Protein AF-A0A9D2YGA9-F1 (afdb_monomer)

Mean predicted aligned error: 14.46 Å

Sequence (255 aa):
MADNMDPSGARKRQHMSKAIKYHLILFALIQTKLTLPPRCFCSPGWTGGNCAEDVNECDSGPCLNGAQCKESNIPGEFSCTCPPFFTGPFCNHPYDPCEPLHNPCLHNSTCLTRSNGTASCRCPAGFEGSLCEIDTDECGSSPCQNQGGCVDQVNSYRCECALGFSGLHCEEDIDECASTPCSNAGICQDLVNKFQCICPTGYFGVLCDLDVNECEVSPCLHEGICINTPGGFKCVCRPGYTGTRFRPEATWRSI

Structure (mmCIF, N/CA/C/O backbone):
data_AF-A0A9D2YGA9-F1
#
_entry.id   AF-A0A9D2YGA9-F1
#
loop_
_atom_site.group_PDB
_atom_site.id
_atom_site.type_symbol
_atom_site.label_atom_id
_atom_site.label_alt_id
_atom_site.label_comp_id
_atom_site.label_asym_id
_atom_site.label_entity_id
_atom_site.label_seq_id
_atom_site.pdbx_PDB_ins_code
_atom_site.Cartn_x
_atom_site.Cartn_y
_atom_site.Cartn_z
_atom_site.occupancy
_atom_site.B_iso_or_equiv
_atom_site.auth_seq_id
_atom_site.auth_comp_id
_atom_site.auth_asym_id
_atom_site.auth_atom_id
_atom_site.pdbx_PDB_model_num
ATOM 1 N N . MET A 1 1 ? 11.321 62.236 -83.473 1.00 40.03 1 MET A N 1
ATOM 2 C CA . MET A 1 1 ? 12.503 62.197 -84.356 1.00 40.03 1 MET A CA 1
ATOM 3 C C . MET A 1 1 ? 12.585 60.757 -84.858 1.00 40.03 1 MET A C 1
ATOM 5 O O . MET A 1 1 ? 12.777 59.887 -84.025 1.00 40.03 1 MET A O 1
ATOM 9 N N . ALA A 1 2 ? 12.064 60.405 -86.042 1.00 33.66 2 ALA A N 1
ATOM 10 C CA . ALA A 1 2 ? 12.710 60.572 -87.360 1.00 33.66 2 ALA A CA 1
ATOM 11 C C .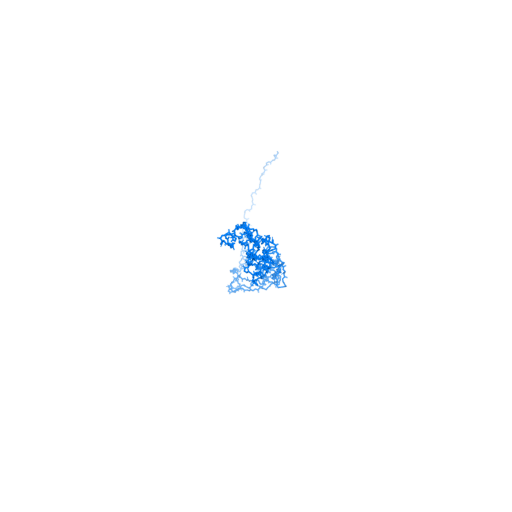 ALA A 1 2 ? 14.164 60.043 -87.294 1.00 33.66 2 ALA A C 1
ATOM 13 O O . ALA A 1 2 ? 14.925 60.544 -86.475 1.00 33.66 2 ALA A O 1
ATOM 14 N N . ASP A 1 3 ? 14.568 58.970 -87.981 1.00 36.44 3 ASP A N 1
ATOM 15 C CA . ASP A 1 3 ? 14.421 58.770 -89.426 1.00 36.44 3 ASP A CA 1
ATOM 16 C C . ASP A 1 3 ? 14.393 57.303 -89.912 1.00 36.44 3 ASP A C 1
ATOM 18 O O . ASP A 1 3 ? 14.732 56.355 -89.207 1.00 36.44 3 ASP A O 1
ATOM 22 N N . ASN A 1 4 ? 13.945 57.195 -91.164 1.00 36.88 4 ASN A N 1
ATOM 23 C CA . ASN A 1 4 ? 13.589 56.049 -92.002 1.00 36.88 4 ASN A CA 1
ATOM 24 C C . ASN A 1 4 ? 14.714 55.608 -92.980 1.00 36.88 4 ASN A C 1
ATOM 26 O O . ASN A 1 4 ? 15.567 56.418 -93.322 1.00 36.88 4 ASN A O 1
ATOM 30 N N . MET A 1 5 ? 14.535 54.393 -93.545 1.00 35.94 5 MET A N 1
ATOM 31 C CA . MET A 1 5 ? 14.974 53.846 -94.869 1.00 35.94 5 MET A CA 1
ATOM 32 C C . MET A 1 5 ? 16.459 53.427 -95.059 1.00 35.94 5 MET A C 1
ATOM 34 O O . MET A 1 5 ? 17.346 54.258 -94.935 1.00 35.94 5 MET A O 1
ATOM 38 N N . ASP A 1 6 ? 16.830 52.137 -95.217 1.00 36.81 6 ASP A N 1
ATOM 39 C CA . ASP A 1 6 ? 16.667 51.128 -96.321 1.00 36.81 6 ASP A CA 1
ATOM 40 C C . ASP A 1 6 ? 17.747 51.254 -97.445 1.00 36.81 6 ASP A C 1
ATOM 42 O O . ASP A 1 6 ? 18.415 52.283 -97.502 1.00 36.81 6 ASP A O 1
ATOM 46 N N . PRO A 1 7 ? 17.874 50.367 -98.462 1.00 54.75 7 PRO A N 1
ATOM 47 C CA . PRO A 1 7 ? 18.246 48.936 -98.578 1.00 54.75 7 PRO A CA 1
ATOM 48 C C . PRO A 1 7 ? 19.584 48.713 -99.337 1.00 54.75 7 PRO A C 1
ATOM 50 O O . PRO A 1 7 ? 20.006 49.545 -100.136 1.00 54.75 7 PRO A O 1
ATOM 53 N N . SER A 1 8 ? 20.208 47.529 -99.238 1.00 33.53 8 SER A N 1
ATOM 54 C CA . SER A 1 8 ? 20.986 46.856 -100.322 1.00 33.53 8 SER A CA 1
ATOM 55 C C . SER A 1 8 ? 21.557 45.535 -99.781 1.00 33.53 8 SER A C 1
ATOM 57 O O . SER A 1 8 ? 21.977 45.462 -98.639 1.00 33.53 8 SER A O 1
ATOM 59 N N . GLY A 1 9 ? 21.639 44.406 -100.473 1.00 32.84 9 GLY A N 1
ATOM 60 C CA . GLY A 1 9 ? 21.457 44.060 -101.870 1.00 32.84 9 GLY A CA 1
ATOM 61 C C . GLY A 1 9 ? 21.980 42.625 -102.016 1.00 32.84 9 GLY A C 1
ATOM 62 O O . GLY A 1 9 ? 23.052 42.276 -101.526 1.00 32.84 9 GLY A O 1
ATOM 63 N N . ALA A 1 10 ? 21.185 41.761 -102.634 1.00 40.66 10 ALA A N 1
ATOM 64 C CA . ALA A 1 10 ? 21.495 40.359 -102.856 1.00 40.66 10 ALA A CA 1
ATOM 65 C C . ALA A 1 10 ? 22.738 40.161 -103.748 1.00 40.66 10 ALA A C 1
ATOM 67 O O . ALA A 1 10 ? 22.779 40.697 -104.850 1.00 40.66 10 ALA A O 1
ATOM 68 N N . ARG A 1 11 ? 23.691 39.306 -103.338 1.00 43.09 11 ARG A N 1
ATOM 69 C CA . ARG A 1 11 ? 24.486 38.429 -104.234 1.00 43.09 11 ARG A CA 1
ATOM 70 C C . ARG A 1 11 ? 25.482 37.573 -103.449 1.00 43.09 11 ARG A C 1
ATOM 72 O O . ARG A 1 11 ? 26.518 38.066 -103.024 1.00 43.09 11 ARG A O 1
ATOM 79 N N . LYS A 1 12 ? 25.180 36.276 -103.326 1.00 40.00 12 LYS A N 1
ATOM 80 C CA . LYS A 1 12 ? 26.124 35.133 -103.400 1.00 40.00 12 LYS A CA 1
ATOM 81 C C . LYS A 1 12 ? 25.365 33.831 -103.107 1.00 40.00 12 LYS A C 1
ATOM 83 O O . LYS A 1 12 ? 25.550 33.175 -102.089 1.00 40.00 12 LYS A O 1
ATOM 88 N N . ARG A 1 13 ? 24.466 33.455 -104.024 1.00 48.03 13 ARG A N 1
ATOM 89 C CA . ARG A 1 13 ? 24.162 32.036 -104.256 1.00 48.03 13 ARG A CA 1
ATOM 90 C C . ARG A 1 13 ? 25.205 31.530 -105.249 1.00 48.03 13 ARG A C 1
ATOM 92 O O . ARG A 1 13 ? 25.533 32.261 -106.173 1.00 48.03 13 ARG A O 1
ATOM 99 N N . GLN A 1 14 ? 25.632 30.283 -105.057 1.00 48.81 14 GLN A N 1
ATOM 100 C CA . GLN A 1 14 ? 26.686 29.537 -105.766 1.00 48.81 14 GLN A CA 1
ATOM 101 C C . GLN A 1 14 ? 28.061 29.621 -105.073 1.00 48.81 14 GLN A C 1
ATOM 103 O O . GLN A 1 14 ? 28.605 30.699 -104.886 1.00 48.81 14 GLN A O 1
ATOM 108 N N . HIS A 1 15 ? 28.594 28.444 -104.709 1.00 47.47 15 HIS A N 1
ATOM 109 C CA . HIS A 1 15 ? 29.911 28.155 -104.100 1.00 47.47 15 HIS A CA 1
ATOM 110 C C . HIS A 1 15 ? 30.074 27.974 -102.574 1.00 47.47 15 HIS A C 1
ATOM 112 O O . HIS A 1 15 ? 31.184 28.086 -102.075 1.00 47.47 15 HIS A O 1
ATOM 118 N N . MET A 1 16 ? 29.052 27.524 -101.835 1.00 44.38 16 MET A N 1
ATOM 119 C CA . MET A 1 16 ? 29.251 26.963 -100.474 1.00 44.38 16 MET A CA 1
ATOM 120 C C . MET A 1 16 ? 28.473 25.650 -100.243 1.00 44.38 16 MET A C 1
ATOM 122 O O . MET A 1 16 ? 27.869 25.446 -99.201 1.00 44.38 16 MET A O 1
ATOM 126 N N . SER A 1 17 ? 28.444 24.738 -101.227 1.00 56.16 17 SER A N 1
ATOM 127 C CA . SER A 1 17 ? 27.680 23.468 -101.128 1.00 56.16 17 SER A CA 1
ATOM 128 C C . SER A 1 17 ? 28.547 22.202 -100.974 1.00 56.16 17 SER A C 1
ATOM 130 O O . SER A 1 17 ? 28.020 21.112 -100.769 1.00 56.16 17 SER A O 1
ATOM 132 N N . LYS A 1 18 ? 29.885 22.314 -101.013 1.00 52.28 18 LYS A N 1
ATOM 133 C CA . LYS A 1 18 ? 30.792 21.159 -100.821 1.00 52.28 18 LYS A CA 1
ATOM 134 C C . LYS A 1 18 ? 31.458 21.104 -99.437 1.00 52.28 18 LYS A C 1
ATOM 136 O O . LYS A 1 18 ? 31.596 20.011 -98.903 1.00 52.28 18 LYS A O 1
ATOM 141 N N . ALA A 1 19 ? 31.772 22.241 -98.808 1.00 53.31 19 ALA A N 1
ATOM 142 C CA . ALA A 1 19 ? 32.391 22.268 -97.472 1.00 53.31 19 ALA A CA 1
ATOM 143 C C . ALA A 1 19 ? 31.426 21.846 -96.342 1.00 53.31 19 ALA A C 1
ATOM 145 O O . ALA A 1 19 ? 31.821 21.139 -95.420 1.00 53.31 19 ALA A O 1
ATOM 146 N N . ILE A 1 20 ? 30.136 22.186 -96.456 1.00 55.50 20 ILE A N 1
ATOM 147 C CA . ILE A 1 20 ? 29.110 21.826 -95.459 1.00 55.50 20 ILE A CA 1
ATOM 148 C C . ILE A 1 20 ? 28.807 20.316 -95.490 1.00 55.50 20 ILE A C 1
ATOM 150 O O . ILE A 1 20 ? 28.614 19.707 -94.442 1.00 55.50 20 ILE A O 1
ATOM 154 N N . LYS A 1 21 ? 28.856 19.675 -96.670 1.00 54.72 21 LYS A N 1
ATOM 155 C CA . LYS A 1 21 ? 28.706 18.212 -96.793 1.00 54.72 21 LYS A CA 1
ATOM 156 C C . LYS A 1 21 ? 29.854 17.453 -96.122 1.00 54.72 21 LYS A C 1
ATOM 158 O O . LYS A 1 21 ? 29.588 16.481 -95.430 1.00 54.72 21 LYS A O 1
ATOM 163 N N . TYR A 1 22 ? 31.102 17.905 -96.270 1.00 52.88 22 TYR A N 1
ATOM 164 C CA . TYR A 1 22 ? 32.246 17.269 -95.603 1.00 52.88 22 TYR A CA 1
ATOM 165 C C . TYR A 1 22 ? 32.227 17.464 -94.080 1.00 52.88 22 TYR A C 1
ATOM 167 O O . TYR A 1 22 ? 32.533 16.520 -93.358 1.00 52.88 22 TYR A O 1
ATOM 175 N N . HIS A 1 23 ? 31.795 18.627 -93.578 1.00 56.25 23 HIS A N 1
ATOM 176 C CA . HIS A 1 23 ? 31.648 18.843 -92.134 1.00 56.25 23 HIS A CA 1
ATOM 177 C C . HIS A 1 23 ? 30.519 18.007 -91.513 1.00 56.25 23 HIS A C 1
ATOM 179 O O . HIS A 1 23 ? 30.704 17.470 -90.424 1.00 56.25 23 HIS A O 1
ATOM 185 N N . LEU A 1 24 ? 29.394 17.836 -92.218 1.00 54.56 24 LEU A N 1
ATOM 186 C CA . LEU A 1 24 ? 28.296 16.964 -91.785 1.00 54.56 24 LEU A CA 1
ATOM 187 C C . LEU A 1 24 ? 28.689 15.477 -91.799 1.00 54.56 24 LEU A C 1
ATOM 189 O O . LEU A 1 24 ? 28.279 14.739 -90.912 1.00 54.56 24 LEU A O 1
ATOM 193 N N . ILE A 1 25 ? 29.521 15.037 -92.751 1.00 55.88 25 ILE A N 1
ATOM 194 C CA . ILE A 1 25 ? 30.008 13.647 -92.817 1.00 55.88 25 ILE A CA 1
ATOM 195 C C . ILE A 1 25 ? 31.074 13.374 -91.739 1.00 55.88 25 ILE A C 1
ATOM 197 O O . ILE A 1 25 ? 31.060 12.304 -91.139 1.00 55.88 25 ILE A O 1
ATOM 201 N N . LEU A 1 26 ? 31.955 14.334 -91.426 1.00 53.31 26 LEU A N 1
ATOM 202 C CA . LEU A 1 26 ? 32.944 14.180 -90.348 1.00 53.31 26 LEU A CA 1
ATOM 203 C C . LEU A 1 26 ? 32.289 14.200 -88.951 1.00 53.31 26 LEU A C 1
ATOM 205 O O . LEU A 1 26 ? 32.664 13.399 -88.100 1.00 53.31 26 LEU A O 1
ATOM 209 N N . PHE A 1 27 ? 31.266 15.040 -88.730 1.00 53.66 27 PHE A N 1
ATOM 210 C CA . PHE A 1 27 ? 30.449 15.003 -87.505 1.00 53.66 27 PHE A CA 1
ATOM 211 C C . PHE A 1 27 ? 29.637 13.703 -87.386 1.00 53.66 27 PHE A C 1
ATOM 213 O O . PHE A 1 27 ? 29.556 13.140 -86.296 1.00 53.66 27 PHE A O 1
ATOM 220 N N . ALA A 1 28 ? 29.099 13.182 -88.495 1.00 52.72 28 ALA A N 1
ATOM 221 C CA . ALA A 1 28 ? 28.393 11.900 -88.507 1.00 52.72 28 ALA A CA 1
ATOM 222 C C . ALA A 1 28 ? 29.330 10.706 -88.232 1.00 52.72 28 ALA A C 1
ATOM 224 O O . ALA A 1 28 ? 28.938 9.773 -87.539 1.00 52.72 28 ALA A O 1
ATOM 225 N N . LEU A 1 29 ? 30.585 10.742 -88.698 1.00 50.78 29 LEU A N 1
ATOM 226 C CA . LEU A 1 29 ? 31.567 9.684 -88.423 1.00 50.78 29 LEU A CA 1
ATOM 227 C C . LEU A 1 29 ? 32.107 9.726 -86.982 1.00 50.78 29 LEU A C 1
ATOM 229 O O . LEU A 1 29 ? 32.362 8.667 -86.408 1.00 50.78 29 LEU A O 1
ATOM 233 N N . ILE A 1 30 ? 32.202 10.907 -86.354 1.00 52.09 30 ILE A N 1
ATOM 234 C CA . ILE A 1 30 ? 32.580 11.034 -84.931 1.00 52.09 30 ILE A CA 1
ATOM 235 C C . ILE A 1 30 ? 31.424 10.603 -84.001 1.00 52.09 30 ILE A C 1
ATOM 237 O O . ILE A 1 30 ? 31.678 10.054 -82.930 1.00 52.09 30 ILE A O 1
ATOM 241 N N . GLN A 1 31 ? 30.158 10.742 -84.419 1.00 52.94 31 GLN A N 1
ATOM 242 C CA . GLN A 1 31 ? 29.000 10.251 -83.651 1.00 52.94 31 GLN A CA 1
ATOM 243 C C . GLN A 1 31 ? 28.796 8.726 -83.711 1.00 52.94 31 GLN A C 1
ATOM 245 O O . GLN A 1 31 ? 28.112 8.175 -82.854 1.00 52.94 31 GLN A O 1
ATOM 250 N N . THR A 1 32 ? 29.417 8.012 -84.658 1.00 52.12 32 THR A N 1
ATOM 251 C CA . THR A 1 32 ? 29.267 6.542 -84.774 1.00 52.12 32 THR A CA 1
ATOM 252 C C . THR A 1 32 ? 30.208 5.707 -83.894 1.00 52.12 32 THR A C 1
ATOM 254 O O . THR A 1 32 ? 30.144 4.481 -83.941 1.00 52.12 32 THR A O 1
ATOM 257 N N . LYS A 1 33 ? 31.070 6.325 -83.069 1.00 56.34 33 LYS A N 1
ATOM 258 C CA . LYS A 1 33 ? 31.976 5.598 -82.150 1.00 56.34 33 LYS A CA 1
ATOM 259 C C . LYS A 1 33 ? 32.015 6.120 -80.707 1.00 56.34 33 LYS A C 1
ATOM 261 O O . LYS A 1 33 ? 32.956 5.817 -79.982 1.00 56.34 33 LYS A O 1
ATOM 266 N N . LEU A 1 34 ? 30.993 6.855 -80.265 1.00 56.66 34 LEU A N 1
ATOM 267 C CA . LEU A 1 34 ? 30.815 7.221 -78.850 1.00 56.66 34 LEU A CA 1
ATOM 268 C C . LEU A 1 34 ? 29.389 6.952 -78.337 1.00 56.66 34 LEU A C 1
ATOM 270 O O . LEU A 1 34 ? 28.885 7.648 -77.463 1.00 56.66 34 LEU A O 1
ATOM 274 N N . THR A 1 35 ? 28.727 5.907 -78.828 1.00 60.09 35 THR A N 1
ATOM 275 C CA . THR A 1 35 ? 27.639 5.301 -78.055 1.00 60.09 35 THR A CA 1
ATOM 276 C C . THR A 1 35 ? 28.286 4.408 -77.000 1.00 60.09 35 THR A C 1
ATOM 278 O O . THR A 1 35 ? 28.694 3.287 -77.312 1.00 60.09 35 THR A O 1
ATOM 281 N N . LEU A 1 36 ? 28.437 4.903 -75.763 1.00 62.44 36 LEU A N 1
ATOM 282 C CA . LEU A 1 36 ? 28.643 3.998 -74.628 1.00 62.44 36 LEU A CA 1
ATOM 283 C C . LEU A 1 36 ? 27.534 2.930 -74.686 1.00 62.44 36 LEU A C 1
ATOM 285 O O . LEU A 1 36 ? 26.388 3.288 -74.979 1.00 62.44 36 LEU A O 1
ATOM 289 N N . PRO A 1 37 ? 27.843 1.639 -74.464 1.00 63.34 37 PRO A N 1
ATOM 290 C CA . PRO A 1 37 ? 26.817 0.601 -74.444 1.00 63.34 37 PRO A CA 1
ATOM 291 C C . PRO A 1 37 ? 25.712 0.986 -73.445 1.00 63.34 37 PRO A C 1
ATOM 293 O O . PRO A 1 37 ? 26.024 1.650 -72.448 1.00 63.34 37 PRO A O 1
ATOM 296 N N . PRO A 1 38 ? 24.438 0.611 -73.686 1.00 65.75 38 PRO A N 1
ATOM 297 C CA . PRO A 1 38 ? 23.374 0.875 -72.727 1.00 65.75 38 PRO A CA 1
ATOM 298 C C . PRO A 1 38 ? 23.793 0.282 -71.381 1.00 65.75 38 PRO A C 1
ATOM 300 O O . PRO A 1 38 ? 24.005 -0.924 -71.262 1.00 65.75 38 PRO A O 1
ATOM 303 N N . ARG A 1 39 ? 23.989 1.143 -70.379 1.00 70.50 39 ARG A N 1
ATOM 304 C CA . ARG A 1 39 ? 24.238 0.686 -69.014 1.00 70.50 39 ARG A CA 1
ATOM 305 C C . ARG A 1 39 ? 22.927 0.110 -68.498 1.00 70.50 39 ARG A C 1
ATOM 307 O O . ARG A 1 39 ? 21.955 0.846 -68.351 1.00 70.50 39 ARG A O 1
ATOM 314 N N . CYS A 1 40 ? 22.896 -1.196 -68.264 1.00 74.50 40 CYS A N 1
ATOM 315 C CA . CYS A 1 40 ? 21.823 -1.810 -67.500 1.00 74.50 40 CYS A CA 1
ATOM 316 C C . CYS A 1 40 ? 21.920 -1.298 -66.059 1.00 74.50 40 CYS A C 1
ATOM 318 O O . CYS A 1 40 ? 23.002 -1.312 -65.471 1.00 74.50 40 CYS A O 1
ATOM 320 N N . PHE A 1 41 ? 20.804 -0.823 -65.515 1.00 85.31 41 PHE A N 1
ATOM 321 C CA . PHE A 1 41 ? 20.673 -0.527 -64.094 1.00 85.31 41 PHE A CA 1
ATOM 322 C C . PHE A 1 41 ? 19.920 -1.687 -63.456 1.00 85.31 41 PHE A C 1
ATOM 324 O O . PHE A 1 41 ? 18.891 -2.113 -63.982 1.00 85.31 41 PHE A O 1
ATOM 331 N N . CYS A 1 42 ? 20.448 -2.210 -62.357 1.00 87.44 42 CYS A N 1
ATOM 332 C CA . CYS A 1 42 ? 19.771 -3.244 -61.592 1.00 87.44 42 CYS A CA 1
ATOM 333 C C . CYS A 1 42 ? 18.585 -2.660 -60.816 1.00 87.44 42 CYS A C 1
ATOM 335 O O . CYS A 1 42 ? 18.528 -1.456 -60.551 1.00 87.44 42 CYS A O 1
ATOM 337 N N . SER A 1 43 ? 17.622 -3.517 -60.471 1.00 89.62 43 SER A N 1
ATOM 338 C CA . SER A 1 43 ? 16.568 -3.165 -59.517 1.00 89.62 43 SER A CA 1
ATOM 339 C C . SER A 1 43 ? 17.181 -2.785 -58.158 1.00 89.62 43 SER A C 1
ATOM 341 O O . SER A 1 43 ? 18.275 -3.261 -57.848 1.00 89.62 43 SER A O 1
ATOM 343 N N . PRO A 1 44 ? 16.511 -1.946 -57.340 1.00 87.75 44 PRO A N 1
ATOM 344 C CA . PRO A 1 44 ? 16.993 -1.620 -55.996 1.00 87.75 44 PRO A CA 1
ATOM 345 C C . PRO A 1 44 ? 17.314 -2.893 -55.197 1.00 87.75 44 PRO A C 1
ATOM 347 O O . PRO A 1 44 ? 16.530 -3.839 -55.250 1.00 87.75 44 PRO A O 1
ATOM 350 N N . GLY A 1 45 ? 18.464 -2.918 -54.516 1.00 85.38 45 GLY A N 1
ATOM 351 C CA . GLY A 1 45 ? 18.959 -4.089 -53.779 1.00 85.38 45 GLY A CA 1
ATOM 352 C C . GLY A 1 45 ? 19.746 -5.110 -54.613 1.00 85.38 45 GLY A C 1
ATOM 353 O O . GLY A 1 45 ? 20.235 -6.074 -54.058 1.00 85.38 45 GLY A O 1
ATOM 354 N N . TRP A 1 46 ? 19.918 -4.930 -55.930 1.00 90.69 46 TRP A N 1
ATOM 355 C CA . TRP A 1 46 ? 20.664 -5.881 -56.773 1.00 90.69 46 TRP A CA 1
ATOM 356 C C . TRP A 1 46 ? 21.914 -5.259 -57.411 1.00 90.69 46 TRP A C 1
ATOM 358 O O . TRP A 1 46 ? 21.918 -4.089 -57.801 1.00 90.69 46 TRP A O 1
ATOM 368 N N . THR A 1 47 ? 22.970 -6.057 -57.572 1.00 87.94 47 THR A N 1
ATOM 369 C CA . THR A 1 47 ? 24.267 -5.677 -58.153 1.00 87.94 47 THR A CA 1
ATOM 370 C C . THR A 1 47 ? 24.836 -6.769 -59.077 1.00 87.94 47 THR A C 1
ATOM 372 O O . THR A 1 47 ? 24.197 -7.786 -59.358 1.00 87.94 47 THR A O 1
ATOM 375 N N . GLY A 1 48 ? 26.030 -6.533 -59.624 1.00 85.44 48 GLY A N 1
ATOM 376 C CA . GLY A 1 48 ? 26.731 -7.451 -60.526 1.00 85.44 48 GLY A CA 1
ATOM 377 C C . GLY A 1 48 ? 26.401 -7.250 -62.012 1.00 85.44 48 GLY A C 1
ATOM 378 O O . GLY A 1 48 ? 25.499 -6.506 -62.396 1.00 85.44 48 GLY A O 1
ATOM 379 N N . GLY A 1 49 ? 27.154 -7.921 -62.893 1.00 83.81 49 GLY A N 1
ATOM 380 C CA . GLY A 1 49 ? 27.043 -7.753 -64.354 1.00 83.81 49 GLY A CA 1
ATOM 381 C C . GLY A 1 49 ? 25.718 -8.229 -64.969 1.00 83.81 49 GLY A C 1
ATOM 382 O O . GLY A 1 49 ? 25.418 -7.896 -66.115 1.00 83.81 49 GLY A O 1
ATOM 383 N N . ASN A 1 50 ? 24.931 -8.999 -64.215 1.00 87.31 50 ASN A N 1
ATOM 384 C CA . ASN A 1 50 ? 23.629 -9.548 -64.597 1.00 87.31 50 ASN A CA 1
ATOM 385 C C . ASN A 1 50 ? 22.536 -9.329 -63.531 1.00 87.31 50 ASN A C 1
ATOM 387 O O . ASN A 1 50 ? 21.482 -9.951 -63.638 1.00 87.31 50 ASN A O 1
ATOM 391 N N . CYS A 1 51 ? 22.770 -8.473 -62.529 1.00 86.69 51 CYS A N 1
ATOM 392 C CA . CYS A 1 51 ? 21.809 -8.183 -61.458 1.00 86.69 51 CYS A CA 1
ATOM 393 C C . CYS A 1 51 ? 21.343 -9.423 -60.671 1.00 86.69 51 CYS A C 1
ATOM 395 O O . CYS A 1 51 ? 20.183 -9.493 -60.276 1.00 86.69 51 CYS A O 1
ATOM 397 N N . ALA A 1 52 ? 22.220 -10.417 -60.499 1.00 87.38 52 ALA A N 1
ATOM 398 C CA . ALA A 1 52 ? 21.929 -11.651 -59.763 1.00 87.38 52 ALA A CA 1
ATOM 399 C C . ALA A 1 52 ? 22.553 -11.679 -58.359 1.00 87.38 52 ALA A C 1
ATOM 401 O O . ALA A 1 52 ? 22.357 -12.645 -57.625 1.00 87.38 52 ALA A O 1
ATOM 402 N N . GLU A 1 53 ? 23.327 -10.655 -58.012 1.00 89.25 53 GLU A N 1
ATOM 403 C CA . GLU A 1 53 ? 23.968 -10.523 -56.710 1.00 89.25 53 GLU A CA 1
ATOM 404 C C . GLU A 1 53 ? 23.152 -9.560 -55.857 1.00 89.25 53 GLU A C 1
ATOM 406 O O . GLU A 1 53 ? 22.712 -8.521 -56.350 1.00 89.25 53 GLU A O 1
ATOM 411 N N . ASP A 1 54 ? 22.950 -9.913 -54.596 1.00 88.94 54 ASP A N 1
ATOM 412 C CA . ASP A 1 54 ? 22.348 -9.019 -53.616 1.00 88.94 54 ASP A CA 1
ATOM 413 C C . ASP A 1 54 ? 23.338 -7.906 -53.261 1.00 88.94 54 ASP A C 1
ATOM 415 O O . ASP A 1 54 ? 24.548 -8.145 -53.163 1.00 88.94 54 ASP A O 1
ATOM 419 N N . VAL A 1 55 ? 22.847 -6.679 -53.122 1.00 92.00 55 VAL A N 1
ATOM 420 C CA . VAL A 1 55 ? 23.662 -5.595 -52.573 1.00 92.00 55 VAL A CA 1
ATOM 421 C C . VAL A 1 55 ? 23.904 -5.920 -51.104 1.00 92.00 55 VAL A C 1
ATOM 423 O O . VAL A 1 55 ? 23.011 -6.365 -50.411 1.00 92.00 55 VAL A O 1
ATOM 426 N N . ASN A 1 56 ? 25.134 -5.729 -50.635 1.00 91.94 56 ASN A N 1
ATOM 427 C CA . ASN A 1 56 ? 25.416 -5.740 -49.206 1.00 91.94 56 ASN A CA 1
ATOM 428 C C . ASN A 1 56 ? 25.334 -4.296 -48.712 1.00 91.94 56 ASN A C 1
ATOM 430 O O . ASN A 1 56 ? 26.285 -3.517 -48.862 1.00 91.94 56 ASN A O 1
ATOM 434 N N . GLU A 1 57 ? 24.192 -3.904 -48.159 1.00 94.06 57 GLU A N 1
ATOM 435 C CA . GLU A 1 57 ? 23.945 -2.545 -47.686 1.00 94.06 57 GLU A CA 1
ATOM 436 C C . GLU A 1 57 ? 24.920 -2.146 -46.569 1.00 94.06 57 GLU A C 1
ATOM 438 O O . GLU A 1 57 ? 25.256 -0.960 -46.430 1.00 94.06 57 GLU A O 1
ATOM 443 N N . CYS A 1 58 ? 25.451 -3.120 -45.821 1.00 95.62 58 CYS A N 1
ATOM 444 C CA . CYS A 1 58 ? 26.431 -2.880 -44.766 1.00 95.62 58 CYS A CA 1
ATOM 445 C C . CYS A 1 58 ? 27.788 -2.359 -45.268 1.00 95.62 58 CYS A C 1
ATOM 447 O O . CYS A 1 58 ? 28.484 -1.688 -44.499 1.00 95.62 58 CYS A O 1
ATOM 449 N N . ASP A 1 59 ? 28.155 -2.571 -46.539 1.00 94.50 59 ASP A N 1
ATOM 450 C CA . ASP A 1 59 ? 29.427 -2.082 -47.103 1.00 94.50 59 ASP A CA 1
ATOM 451 C C . ASP A 1 59 ? 29.491 -0.547 -47.175 1.00 94.50 59 ASP A C 1
ATOM 453 O O . ASP A 1 59 ? 30.570 0.049 -47.170 1.00 94.50 59 ASP A O 1
ATOM 457 N N . SER A 1 60 ? 28.328 0.112 -47.196 1.00 91.94 60 SER A N 1
ATOM 458 C CA . SER A 1 60 ? 28.223 1.575 -47.173 1.00 91.94 60 SER A CA 1
ATOM 459 C C . SER A 1 60 ? 28.436 2.192 -45.782 1.00 91.94 60 SER A C 1
ATOM 461 O O . SER A 1 60 ? 28.517 3.415 -45.662 1.00 91.94 60 SER A O 1
ATOM 463 N N . GLY A 1 61 ? 28.541 1.365 -44.734 1.00 93.44 61 GLY A N 1
ATOM 464 C CA . GLY A 1 61 ? 28.610 1.805 -43.340 1.00 93.44 61 GLY A CA 1
ATOM 465 C C . GLY A 1 61 ? 27.385 2.611 -42.878 1.00 93.44 61 GLY A C 1
ATOM 466 O O . GLY A 1 61 ? 27.569 3.692 -42.316 1.00 93.44 61 GLY A O 1
ATOM 467 N N . PRO A 1 62 ? 26.140 2.134 -43.091 1.00 95.19 62 PRO A N 1
ATOM 468 C CA . PRO A 1 62 ? 24.936 2.923 -42.819 1.00 95.19 62 PRO A CA 1
ATOM 469 C C . PRO A 1 62 ? 24.649 3.094 -41.317 1.00 95.19 62 PRO A C 1
ATOM 471 O O . PRO A 1 62 ? 24.003 4.061 -40.913 1.00 95.19 62 PRO A O 1
ATOM 474 N N . CYS A 1 63 ? 25.116 2.164 -40.481 1.00 97.19 63 CYS A N 1
ATOM 475 C CA . CYS A 1 63 ? 24.894 2.174 -39.037 1.00 97.19 63 CYS A CA 1
ATOM 476 C C . CYS A 1 63 ? 25.897 3.098 -38.330 1.00 97.19 63 CYS A C 1
ATOM 478 O O . CYS A 1 63 ? 27.109 2.893 -38.409 1.00 97.19 63 CYS A O 1
ATOM 480 N N . LEU A 1 64 ? 25.399 4.110 -37.616 1.00 96.50 64 LEU A N 1
ATOM 481 C CA . LEU A 1 64 ? 26.228 5.135 -36.978 1.00 96.50 64 LEU A CA 1
ATOM 482 C C . LEU A 1 64 ? 26.605 4.777 -35.530 1.00 96.50 64 LEU A C 1
ATOM 484 O O . LEU A 1 64 ? 26.115 3.810 -34.952 1.00 96.50 64 LEU A O 1
ATOM 488 N N . ASN A 1 65 ? 27.494 5.577 -34.933 1.00 95.25 65 ASN A N 1
ATOM 489 C CA . ASN A 1 65 ? 27.884 5.498 -33.515 1.00 95.25 65 ASN A CA 1
ATOM 490 C C . ASN A 1 65 ? 28.450 4.138 -33.064 1.00 95.25 65 ASN A C 1
ATOM 492 O O . ASN A 1 65 ? 28.331 3.766 -31.902 1.00 95.25 65 ASN A O 1
ATOM 496 N N . GLY A 1 66 ? 29.099 3.401 -33.972 1.00 93.06 66 GLY A N 1
ATOM 497 C CA . GLY A 1 66 ? 29.680 2.089 -33.668 1.00 93.06 66 GLY A CA 1
ATOM 498 C C . GLY A 1 66 ? 28.653 0.955 -33.598 1.00 93.06 66 GLY A C 1
ATOM 499 O O . GLY A 1 66 ? 28.950 -0.104 -33.046 1.00 93.06 66 GLY A O 1
ATOM 500 N N . ALA A 1 67 ? 27.451 1.170 -34.139 1.00 96.25 67 ALA A N 1
ATOM 501 C CA . ALA A 1 67 ? 26.433 0.141 -34.284 1.00 96.25 67 ALA A CA 1
ATOM 502 C C . ALA A 1 67 ? 26.868 -0.988 -35.227 1.00 96.25 67 ALA A C 1
ATOM 504 O O . ALA A 1 67 ? 27.603 -0.781 -36.193 1.00 96.25 67 ALA A O 1
ATOM 505 N N . GLN A 1 68 ? 26.382 -2.196 -34.942 1.00 97.06 68 GLN A N 1
ATOM 506 C CA . GLN A 1 68 ? 26.659 -3.375 -35.759 1.00 97.06 68 GLN A CA 1
ATOM 507 C C . GLN A 1 68 ? 25.625 -3.482 -36.877 1.00 97.06 68 GLN A C 1
ATOM 509 O O . GLN A 1 68 ? 24.425 -3.542 -36.604 1.00 97.06 68 GLN A O 1
ATOM 514 N N . CYS A 1 69 ? 26.093 -3.517 -38.122 1.00 97.19 69 CYS A N 1
ATOM 515 C CA . CYS A 1 69 ? 25.241 -3.739 -39.282 1.00 97.19 69 CYS A CA 1
ATOM 516 C C . CYS A 1 69 ? 25.050 -5.234 -39.533 1.00 97.19 69 CYS A C 1
ATOM 518 O O . CYS A 1 69 ? 26.008 -6.009 -39.459 1.00 97.19 69 CYS A O 1
ATOM 520 N N . LYS A 1 70 ? 23.814 -5.627 -39.834 1.00 96.50 70 LYS A N 1
ATOM 521 C CA . LYS A 1 70 ? 23.452 -6.983 -40.225 1.00 96.50 70 LYS A CA 1
ATOM 522 C C . LYS A 1 70 ? 22.631 -6.947 -41.510 1.00 96.50 70 LYS A C 1
ATOM 524 O O . LYS A 1 70 ? 21.530 -6.393 -41.514 1.00 96.50 70 LYS A O 1
ATOM 529 N N . GLU A 1 71 ? 23.170 -7.600 -42.531 1.00 94.69 71 GLU A N 1
ATOM 530 C CA . GLU A 1 71 ? 22.526 -7.819 -43.825 1.00 94.69 71 GLU A CA 1
ATOM 531 C C . GLU A 1 71 ? 21.308 -8.751 -43.694 1.00 94.69 71 GLU A C 1
ATOM 533 O O . GLU A 1 71 ? 21.312 -9.678 -42.866 1.00 94.69 71 GLU A O 1
ATOM 538 N N . SER A 1 72 ? 20.251 -8.481 -44.461 1.00 92.00 72 SER A N 1
ATOM 539 C CA . SER A 1 72 ? 19.073 -9.342 -44.558 1.00 92.00 72 SER A CA 1
ATOM 540 C C . SER A 1 72 ? 19.275 -10.414 -45.631 1.00 92.00 72 SER A C 1
ATOM 542 O O . SER A 1 72 ? 20.255 -10.446 -46.358 1.00 92.00 72 SER A O 1
ATOM 544 N N . ASN A 1 73 ? 18.329 -11.347 -45.716 1.00 90.56 73 ASN A N 1
ATOM 545 C CA . ASN A 1 73 ? 18.223 -12.235 -46.882 1.00 90.56 73 ASN A CA 1
ATOM 546 C C . ASN A 1 73 ? 17.245 -11.670 -47.929 1.00 90.56 73 ASN A C 1
ATOM 548 O O . ASN A 1 73 ? 16.891 -12.364 -48.884 1.00 90.56 73 ASN A O 1
ATOM 552 N N . ILE A 1 74 ? 16.709 -10.474 -47.678 1.00 89.88 74 ILE A N 1
ATOM 553 C CA . ILE A 1 74 ? 15.759 -9.776 -48.535 1.00 89.88 74 ILE A CA 1
ATOM 554 C C . ILE A 1 74 ? 16.522 -8.618 -49.185 1.00 89.88 74 ILE A C 1
ATOM 556 O O . ILE A 1 74 ? 16.944 -7.722 -48.457 1.00 89.88 74 ILE A O 1
ATOM 560 N N . PRO A 1 75 ? 16.647 -8.601 -50.523 1.00 89.69 75 PRO A N 1
ATOM 561 C CA . PRO A 1 75 ? 17.415 -7.572 -51.208 1.00 89.69 75 PRO A CA 1
ATOM 562 C C . PRO A 1 75 ? 16.936 -6.155 -50.913 1.00 89.69 75 PRO A C 1
ATOM 564 O O . PRO A 1 75 ? 15.742 -5.858 -51.053 1.00 89.69 75 PRO A O 1
ATOM 567 N N . GLY A 1 76 ? 17.863 -5.266 -50.552 1.00 84.81 76 GLY A N 1
ATOM 568 C CA . GLY A 1 76 ? 17.556 -3.882 -50.189 1.00 84.81 76 GLY A CA 1
ATOM 569 C C . GLY A 1 76 ? 17.201 -3.658 -48.716 1.00 84.81 76 GLY A C 1
ATOM 570 O O . GLY A 1 76 ? 16.870 -2.525 -48.350 1.00 84.81 76 GLY A O 1
ATOM 571 N N . GLU A 1 77 ? 17.214 -4.695 -47.877 1.00 92.25 77 GLU A N 1
ATOM 572 C CA . GLU A 1 77 ? 16.887 -4.608 -46.454 1.00 92.25 77 GLU A CA 1
ATOM 573 C C . GLU A 1 77 ? 18.107 -4.914 -45.587 1.00 92.25 77 GLU A C 1
ATOM 575 O O . GLU A 1 77 ? 18.768 -5.920 -45.758 1.00 92.25 77 GLU A O 1
ATOM 580 N N . PHE A 1 78 ? 18.337 -4.109 -44.555 1.00 94.69 78 PHE A N 1
ATOM 581 C CA . PHE A 1 78 ? 19.378 -4.356 -43.563 1.00 94.69 78 PHE A CA 1
ATOM 582 C C . PHE A 1 78 ? 18.896 -3.890 -42.189 1.00 94.69 78 PHE A C 1
ATOM 584 O O . PHE A 1 78 ? 17.896 -3.178 -42.059 1.00 94.69 78 PHE A O 1
ATOM 591 N N . SER A 1 79 ? 19.614 -4.273 -41.137 1.00 97.06 79 SER A N 1
ATOM 592 C CA . SER A 1 79 ? 19.299 -3.856 -39.770 1.00 97.06 79 SER A CA 1
ATOM 593 C C . SER A 1 79 ? 20.540 -3.385 -39.021 1.00 97.06 79 SER A C 1
ATOM 595 O O . SER A 1 79 ? 21.617 -3.972 -39.131 1.00 97.06 79 SER A O 1
ATOM 597 N N . CYS A 1 80 ? 20.383 -2.329 -38.225 1.00 97.56 80 CYS A N 1
ATOM 598 C CA . CYS A 1 80 ? 21.413 -1.850 -37.311 1.00 97.56 80 CYS A CA 1
ATOM 599 C C . CYS A 1 80 ? 21.081 -2.274 -35.879 1.00 97.56 80 CYS A C 1
ATOM 601 O O . CYS A 1 80 ? 20.007 -1.968 -35.363 1.00 97.56 80 CYS A O 1
ATOM 603 N N . THR A 1 81 ? 22.021 -2.941 -35.209 1.00 96.75 81 THR A N 1
ATOM 604 C CA . THR A 1 81 ? 21.947 -3.186 -33.764 1.00 96.75 81 THR A CA 1
ATOM 605 C C . THR A 1 81 ? 22.668 -2.055 -33.044 1.00 96.75 81 THR A C 1
ATOM 607 O O . THR A 1 81 ? 23.895 -1.937 -33.126 1.00 96.75 81 THR A O 1
ATOM 610 N N . CYS A 1 82 ? 21.900 -1.202 -32.368 1.00 96.44 82 CYS A N 1
ATOM 611 C CA . CYS A 1 82 ? 22.439 -0.016 -31.718 1.00 96.44 82 CYS A CA 1
ATOM 612 C C . CYS A 1 82 ? 23.221 -0.356 -30.442 1.00 96.44 82 CYS A C 1
ATOM 614 O O . CYS A 1 82 ? 22.803 -1.231 -29.678 1.00 96.44 82 CYS A O 1
ATOM 616 N N . PRO A 1 83 ? 24.336 0.346 -30.179 1.00 95.38 83 PRO A N 1
ATOM 617 C CA . PRO A 1 83 ? 24.993 0.283 -28.886 1.00 95.38 83 PRO A CA 1
ATOM 618 C C . PRO A 1 83 ? 24.122 0.958 -27.810 1.00 95.38 83 PRO A C 1
ATOM 620 O O . PRO A 1 83 ? 23.176 1.681 -28.144 1.00 95.38 83 PRO A O 1
ATOM 623 N N . PRO A 1 84 ? 24.439 0.753 -26.516 1.00 95.06 84 PRO A N 1
ATOM 624 C CA . PRO A 1 84 ? 23.778 1.454 -25.421 1.00 95.06 84 PRO A CA 1
ATOM 625 C C . PRO A 1 84 ? 23.674 2.960 -25.679 1.00 95.06 84 PRO A C 1
ATOM 627 O O . PRO A 1 84 ? 24.614 3.560 -26.197 1.00 95.06 84 PRO A O 1
ATOM 630 N N . PHE A 1 85 ? 22.559 3.564 -25.262 1.00 94.94 85 PHE A N 1
ATOM 631 C CA . PHE A 1 85 ? 22.281 5.004 -25.371 1.00 94.94 85 PHE A CA 1
ATOM 632 C C . PHE A 1 85 ? 22.036 5.548 -26.788 1.00 94.94 85 PHE A C 1
ATOM 634 O O . PHE A 1 85 ? 22.019 6.764 -26.982 1.00 94.94 85 PHE A O 1
ATOM 641 N N . PHE A 1 86 ? 21.800 4.682 -27.777 1.00 95.75 86 PHE A N 1
ATOM 642 C CA . PHE A 1 86 ? 21.420 5.086 -29.132 1.00 95.75 86 PHE A CA 1
ATOM 643 C C . PHE A 1 86 ? 20.171 4.351 -29.617 1.00 95.75 86 PHE A C 1
ATOM 645 O O . PHE A 1 86 ? 19.911 3.211 -29.239 1.00 95.75 86 PHE A O 1
ATOM 652 N N . THR A 1 87 ? 19.397 5.011 -30.476 1.00 94.62 87 THR A N 1
ATOM 653 C CA . THR A 1 87 ? 18.157 4.487 -31.056 1.00 94.62 87 THR A CA 1
ATOM 654 C C . THR A 1 87 ? 17.954 4.967 -32.496 1.00 94.62 87 THR A C 1
ATOM 656 O O . THR A 1 87 ? 18.726 5.770 -33.034 1.00 94.62 87 THR A O 1
ATOM 659 N N . GLY A 1 88 ? 16.889 4.472 -33.120 1.00 94.44 88 GLY A N 1
ATOM 660 C CA . GLY A 1 88 ? 16.522 4.728 -34.507 1.00 94.44 88 GLY A CA 1
ATOM 661 C C . GLY A 1 88 ? 17.096 3.693 -35.482 1.00 94.44 88 GLY A C 1
ATOM 662 O O . GLY A 1 88 ? 17.986 2.924 -35.123 1.00 94.44 88 GLY A O 1
ATOM 663 N N . PRO A 1 89 ? 16.614 3.686 -36.737 1.00 95.12 89 PRO A N 1
ATOM 664 C CA . PRO A 1 89 ? 16.989 2.682 -37.739 1.00 95.12 89 PRO A CA 1
ATOM 665 C C . PRO A 1 89 ? 18.480 2.702 -38.102 1.00 95.12 89 PRO A C 1
ATOM 667 O O . PRO A 1 89 ? 19.023 1.682 -38.507 1.00 95.12 89 PRO A O 1
ATOM 670 N N . PHE A 1 90 ? 19.148 3.845 -37.914 1.00 96.25 90 PHE A N 1
ATOM 671 C CA . PHE A 1 90 ? 20.579 4.032 -38.179 1.00 96.25 90 PHE A CA 1
ATOM 672 C C . PHE A 1 90 ? 21.398 4.295 -36.905 1.00 96.25 90 PHE A C 1
ATOM 674 O O . PHE A 1 90 ? 22.571 4.653 -36.996 1.00 96.25 90 PHE A O 1
ATOM 681 N N . CYS A 1 91 ? 20.789 4.168 -35.718 1.00 96.75 91 CYS A N 1
ATOM 682 C CA . CYS A 1 91 ? 21.424 4.448 -34.423 1.00 96.75 91 CYS A CA 1
ATOM 683 C C . CYS A 1 91 ? 21.991 5.874 -34.301 1.00 96.75 91 CYS A C 1
ATOM 685 O O . CYS A 1 91 ? 23.019 6.103 -33.665 1.00 96.75 91 CYS A O 1
ATOM 687 N N . ASN A 1 92 ? 21.334 6.842 -34.941 1.00 96.56 92 ASN A N 1
ATOM 688 C CA . ASN 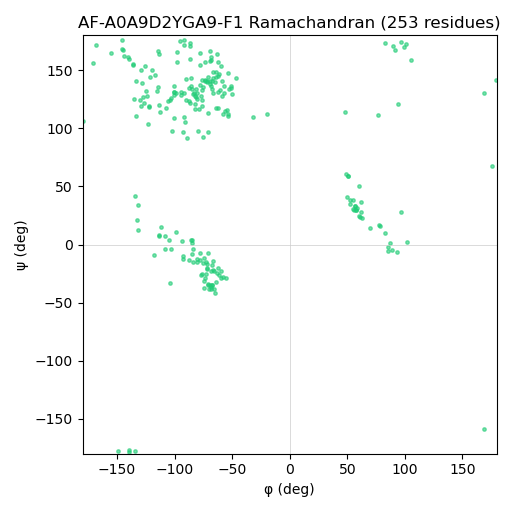A 1 92 ? 21.753 8.242 -35.019 1.00 96.56 92 ASN A CA 1
ATOM 689 C C . ASN A 1 92 ? 21.139 9.122 -33.920 1.00 96.56 92 ASN A C 1
ATOM 691 O O . ASN A 1 92 ? 21.580 10.257 -33.737 1.00 96.56 92 ASN A O 1
ATOM 695 N N . HIS A 1 93 ? 20.129 8.625 -33.205 1.00 94.50 93 HIS A N 1
ATOM 696 C CA . HIS A 1 93 ? 19.453 9.375 -32.157 1.00 94.50 93 HIS A CA 1
ATOM 697 C C . HIS A 1 93 ? 19.966 8.954 -30.779 1.00 94.50 93 HIS A C 1
ATOM 699 O O . HIS A 1 93 ? 20.024 7.753 -30.510 1.00 94.50 93 HIS A O 1
ATOM 705 N N . PRO A 1 94 ? 20.326 9.903 -29.897 1.00 93.19 94 PRO A N 1
ATOM 706 C CA . PRO A 1 94 ? 20.619 9.577 -28.510 1.00 93.19 94 PRO A CA 1
ATOM 707 C C . PRO A 1 94 ? 19.358 9.033 -27.832 1.00 93.19 94 PRO A C 1
ATOM 709 O O . PRO A 1 94 ? 18.242 9.471 -28.118 1.00 93.19 94 PRO A O 1
ATOM 712 N N . TYR A 1 95 ? 19.544 8.075 -26.934 1.00 93.94 95 TYR A N 1
ATOM 713 C CA . TYR A 1 95 ? 18.484 7.451 -26.161 1.00 93.94 95 TYR A CA 1
ATOM 714 C C . TYR A 1 95 ? 18.859 7.449 -24.687 1.00 93.94 95 TYR A C 1
ATOM 716 O O . TYR A 1 95 ? 19.898 6.917 -24.300 1.00 93.94 95 TYR A O 1
ATOM 724 N N . ASP A 1 96 ? 17.982 8.011 -23.868 1.00 94.38 96 ASP A N 1
ATOM 725 C CA . ASP A 1 96 ? 18.041 7.871 -22.423 1.00 94.38 96 ASP A CA 1
ATOM 726 C C . ASP A 1 96 ? 16.710 7.266 -21.955 1.00 94.38 96 ASP A C 1
ATOM 728 O O . ASP A 1 96 ? 15.649 7.862 -22.181 1.00 94.38 96 ASP A O 1
ATOM 732 N N . PRO A 1 97 ? 16.735 6.070 -21.340 1.00 94.50 97 PRO A N 1
ATOM 733 C CA . PRO A 1 97 ? 15.529 5.415 -20.860 1.00 94.50 97 PRO A CA 1
ATOM 734 C C . PRO A 1 97 ? 14.910 6.113 -19.636 1.00 94.50 97 PRO A C 1
ATOM 736 O O . PRO A 1 97 ? 13.819 5.727 -19.232 1.00 94.50 97 PRO A O 1
ATOM 739 N N . CYS A 1 98 ? 15.568 7.117 -19.043 1.00 95.88 98 CYS A N 1
ATOM 740 C CA . CYS A 1 98 ? 15.053 7.896 -17.914 1.00 95.88 98 CYS A CA 1
ATOM 741 C C . CYS A 1 98 ? 14.560 9.305 -18.285 1.00 95.88 98 CYS A C 1
ATOM 743 O O . CYS A 1 98 ? 14.132 10.053 -17.404 1.00 95.88 98 CYS A O 1
ATOM 745 N N . GLU A 1 99 ? 14.561 9.668 -19.569 1.00 94.50 99 GLU A N 1
ATOM 746 C CA . GLU A 1 99 ? 13.943 10.913 -20.037 1.00 94.50 99 GLU A CA 1
ATOM 747 C C . GLU A 1 99 ? 12.411 10.880 -19.861 1.00 94.50 99 GLU A C 1
ATOM 749 O O . GLU A 1 99 ? 11.808 9.813 -20.003 1.00 94.50 99 GLU A O 1
ATOM 754 N N . PRO A 1 100 ? 11.733 12.019 -19.611 1.00 91.25 100 PRO A N 1
ATOM 755 C CA . PRO A 1 100 ? 10.308 12.053 -19.254 1.00 91.25 100 PRO A CA 1
ATOM 756 C C . PRO A 1 100 ? 9.361 11.360 -20.241 1.00 91.25 100 PRO A C 1
ATOM 758 O O . PRO A 1 100 ? 8.309 10.878 -19.839 1.00 91.25 100 PRO A O 1
ATOM 761 N N . LEU A 1 101 ? 9.721 11.307 -21.527 1.00 90.06 101 LEU A N 1
ATOM 762 C CA . LEU A 1 101 ? 8.923 10.641 -22.562 1.00 90.06 101 LEU A CA 1
ATOM 763 C C . LEU A 1 101 ? 9.037 9.106 -22.518 1.00 90.06 101 LEU A C 1
ATOM 765 O O . LEU A 1 101 ? 8.135 8.417 -22.987 1.00 90.06 101 LEU A O 1
ATOM 769 N N . HIS A 1 102 ? 10.142 8.576 -21.990 1.00 91.38 102 HIS A N 1
ATOM 770 C CA . HIS A 1 102 ? 10.471 7.148 -22.021 1.00 91.38 102 HIS A CA 1
ATOM 771 C C . HIS A 1 102 ? 10.581 6.507 -20.636 1.00 91.38 102 HIS A C 1
ATOM 773 O O . HIS A 1 102 ? 10.703 5.287 -20.571 1.00 91.38 102 HIS A O 1
ATOM 779 N N . ASN A 1 103 ? 10.558 7.300 -19.560 1.00 94.69 103 ASN A N 1
ATOM 780 C CA . ASN A 1 103 ? 10.738 6.822 -18.196 1.00 94.69 103 ASN A CA 1
ATOM 781 C C . ASN A 1 103 ? 9.676 5.758 -17.852 1.00 94.69 103 ASN A C 1
ATOM 783 O O . ASN A 1 103 ? 8.493 6.093 -17.757 1.00 94.69 103 ASN A O 1
ATOM 787 N N . PRO A 1 104 ? 10.076 4.488 -17.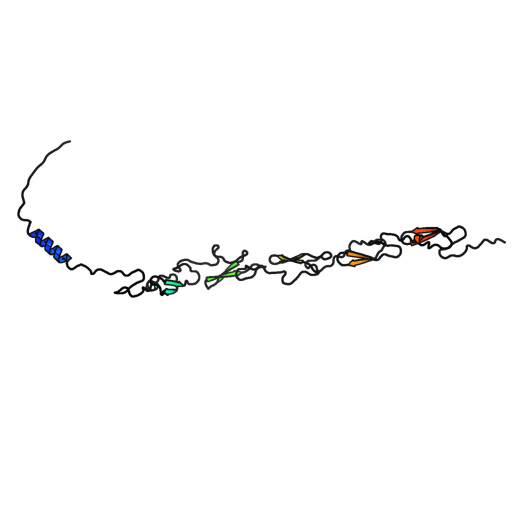654 1.00 96.00 104 PRO A N 1
ATOM 788 C CA . PRO A 1 104 ? 9.137 3.402 -17.407 1.00 96.00 104 PRO A CA 1
ATOM 789 C C . PRO A 1 104 ? 8.750 3.279 -15.926 1.00 96.00 104 PRO A C 1
ATOM 791 O O . PRO A 1 104 ? 7.894 2.468 -15.585 1.00 96.00 104 PRO A O 1
ATOM 794 N N . CYS A 1 105 ? 9.407 4.029 -15.041 1.00 97.38 105 CYS A N 1
ATOM 795 C CA . CYS A 1 105 ? 9.279 3.884 -13.602 1.00 97.38 105 CYS A CA 1
ATOM 796 C C . CYS A 1 105 ? 8.012 4.582 -13.074 1.00 97.38 105 CYS A C 1
ATOM 798 O O . CYS A 1 105 ? 7.762 5.751 -13.372 1.00 97.38 105 CYS A O 1
ATOM 800 N N . LEU A 1 106 ? 7.217 3.873 -12.269 1.00 96.38 106 LEU A N 1
ATOM 801 C CA . LEU A 1 106 ? 5.914 4.332 -11.775 1.00 96.38 106 LEU A CA 1
ATOM 802 C C . LEU A 1 106 ? 5.998 4.978 -10.385 1.00 96.38 106 LEU A C 1
ATOM 804 O O . LEU A 1 106 ? 7.063 5.034 -9.771 1.00 96.38 106 LEU A O 1
ATOM 808 N N . HIS A 1 107 ? 4.873 5.514 -9.902 1.00 95.44 107 HIS A N 1
ATOM 809 C CA . HIS A 1 107 ? 4.712 6.064 -8.546 1.00 95.44 107 HIS A CA 1
ATOM 810 C C . HIS A 1 107 ? 5.774 7.105 -8.144 1.00 95.44 107 HIS A C 1
ATOM 812 O O . HIS A 1 107 ? 6.225 7.148 -7.002 1.00 95.44 107 HIS A O 1
ATOM 818 N N . ASN A 1 108 ? 6.183 7.959 -9.093 1.00 93.25 108 ASN A N 1
ATOM 819 C CA . ASN A 1 108 ? 7.235 8.970 -8.907 1.00 93.25 108 ASN A CA 1
ATOM 820 C C . ASN A 1 108 ? 8.572 8.390 -8.402 1.00 93.25 108 ASN A C 1
ATOM 822 O O . ASN A 1 108 ? 9.327 9.055 -7.688 1.00 93.25 108 ASN A O 1
ATOM 826 N N . SER A 1 109 ? 8.869 7.142 -8.759 1.00 96.06 109 SER A N 1
ATOM 827 C CA . SER A 1 109 ? 10.112 6.468 -8.390 1.00 96.06 109 SER A CA 1
ATOM 828 C C . SER A 1 109 ? 11.341 7.068 -9.086 1.00 96.06 109 SER A C 1
ATOM 830 O O . SER A 1 109 ? 11.258 7.797 -10.078 1.00 96.06 109 SER A O 1
ATOM 832 N N . THR A 1 110 ? 12.528 6.781 -8.539 1.00 96.94 110 THR A N 1
ATOM 833 C CA . THR A 1 110 ? 13.783 7.270 -9.126 1.00 96.94 110 THR A CA 1
ATOM 834 C C . THR A 1 110 ? 14.207 6.358 -10.277 1.00 96.94 110 THR A C 1
ATOM 836 O O . THR A 1 110 ? 14.552 5.201 -10.037 1.00 96.94 110 THR A O 1
ATOM 839 N N . CYS A 1 111 ? 14.254 6.883 -11.501 1.00 97.62 111 CYS A N 1
ATOM 840 C CA . CYS A 1 111 ? 14.834 6.176 -12.642 1.00 97.62 111 CYS A CA 1
ATOM 841 C C . CYS A 1 111 ? 16.361 6.319 -12.656 1.00 97.62 111 CYS A C 1
ATOM 843 O O . CYS A 1 111 ? 16.898 7.411 -12.463 1.00 97.62 111 CYS A O 1
ATOM 845 N N . LEU A 1 112 ? 17.062 5.207 -12.870 1.00 96.69 112 LEU A N 1
ATOM 846 C CA . LEU A 1 112 ? 18.515 5.132 -12.967 1.00 96.69 112 LEU A CA 1
ATOM 847 C C . LEU A 1 112 ? 18.904 4.437 -14.270 1.00 96.69 112 LEU A C 1
ATOM 849 O O . LEU A 1 112 ? 18.559 3.274 -14.490 1.00 96.69 112 LEU A O 1
ATOM 853 N N . THR A 1 113 ? 19.675 5.116 -15.110 1.00 95.81 113 THR A N 1
ATOM 854 C CA . THR A 1 113 ? 20.178 4.522 -16.348 1.00 95.81 113 THR A CA 1
ATOM 855 C C . THR A 1 113 ? 21.352 3.586 -16.055 1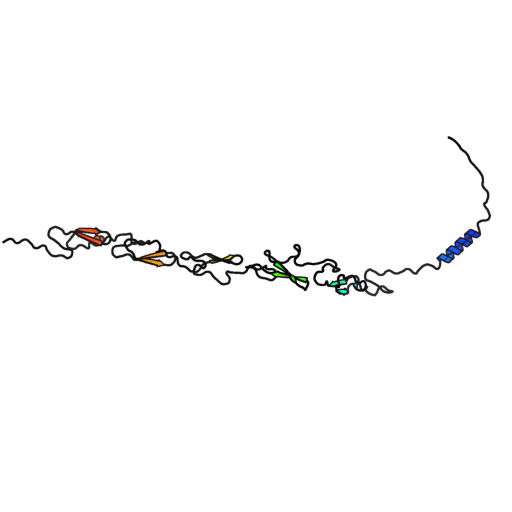.00 95.81 113 THR A C 1
ATOM 857 O O . THR A 1 113 ? 22.315 3.954 -15.378 1.00 95.81 113 THR A O 1
ATOM 860 N N . ARG A 1 114 ? 21.279 2.344 -16.545 1.00 95.00 114 ARG A N 1
ATOM 861 C CA . ARG 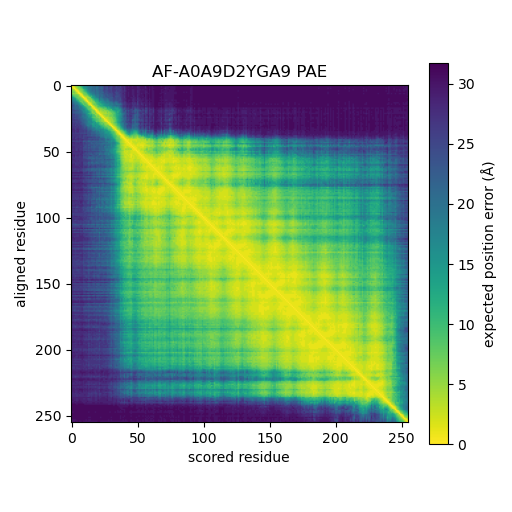A 1 114 ? 22.334 1.329 -16.405 1.00 95.00 114 ARG A CA 1
ATOM 862 C C . ARG A 1 114 ? 23.370 1.450 -17.524 1.00 95.00 114 ARG A C 1
ATOM 864 O O . ARG A 1 114 ? 23.096 1.970 -18.601 1.00 95.00 114 ARG A O 1
ATOM 871 N N . SER A 1 115 ? 24.561 0.895 -17.299 1.00 93.62 115 SER A N 1
ATOM 872 C CA . SER A 1 115 ? 25.674 0.921 -18.265 1.00 93.62 115 SER A CA 1
ATOM 873 C C . SER A 1 115 ? 25.389 0.196 -19.587 1.00 93.62 115 SER A C 1
ATOM 875 O O . SER A 1 115 ? 26.043 0.472 -20.587 1.00 93.62 115 SER A O 1
ATOM 877 N N . ASN A 1 116 ? 24.412 -0.711 -19.612 1.00 92.69 116 ASN A N 1
ATOM 878 C CA . ASN A 1 116 ? 23.934 -1.399 -20.814 1.00 92.69 116 ASN A CA 1
ATOM 879 C C . ASN A 1 116 ? 22.855 -0.604 -21.585 1.00 92.69 116 ASN A C 1
ATOM 881 O O . ASN A 1 116 ? 22.318 -1.125 -22.557 1.00 92.69 116 ASN A O 1
ATOM 885 N N . GLY A 1 117 ? 22.515 0.619 -21.159 1.00 89.69 117 GLY A N 1
ATOM 886 C CA . GLY A 1 117 ? 21.511 1.464 -21.810 1.00 89.69 117 GLY A CA 1
ATOM 887 C C . GLY A 1 117 ? 20.059 1.156 -21.428 1.00 89.69 117 GLY A C 1
ATOM 888 O O . GLY A 1 117 ? 19.154 1.684 -22.067 1.00 89.69 117 GLY A O 1
ATOM 889 N N . THR A 1 118 ? 19.810 0.322 -20.409 1.00 93.50 118 THR A N 1
ATOM 890 C CA . THR A 1 118 ? 18.455 0.047 -19.889 1.00 93.50 118 THR A CA 1
ATOM 891 C C . THR A 1 118 ? 18.135 0.891 -18.652 1.00 93.50 118 THR A C 1
ATOM 893 O O . THR A 1 118 ? 19.043 1.288 -17.921 1.00 93.50 118 THR A O 1
ATOM 896 N N . ALA A 1 119 ? 16.853 1.110 -18.352 1.00 95.75 119 ALA A N 1
ATOM 897 C CA . ALA A 1 119 ? 16.429 1.729 -17.093 1.00 95.75 119 ALA A CA 1
ATOM 898 C C . ALA A 1 119 ? 16.459 0.741 -15.913 1.00 95.75 119 ALA A C 1
ATOM 900 O O . ALA A 1 119 ? 16.336 -0.473 -16.074 1.00 95.75 119 ALA A O 1
ATOM 901 N N . SER A 1 120 ? 16.611 1.289 -14.710 1.00 96.81 120 SER A N 1
ATOM 902 C CA . SER A 1 120 ? 16.426 0.621 -13.426 1.00 96.81 120 SER A CA 1
ATOM 903 C C . SER A 1 120 ? 15.635 1.541 -12.516 1.00 96.81 120 SER A C 1
ATOM 905 O O . SER A 1 120 ? 16.060 2.667 -12.272 1.00 96.81 120 SER A O 1
ATOM 907 N N . CYS A 1 121 ? 14.530 1.059 -11.970 1.00 98.00 121 CYS A N 1
ATOM 908 C CA . CYS A 1 121 ? 13.705 1.851 -11.072 1.00 98.00 121 CYS A CA 1
ATOM 909 C C . CYS A 1 121 ? 14.111 1.576 -9.623 1.00 98.00 121 CYS A C 1
ATOM 911 O O . CYS A 1 121 ? 14.275 0.426 -9.217 1.00 98.00 121 CYS A O 1
ATOM 913 N N . ARG A 1 122 ? 14.327 2.636 -8.842 1.00 97.88 122 ARG A N 1
ATOM 914 C CA . ARG A 1 122 ? 14.458 2.545 -7.387 1.00 97.88 122 ARG A CA 1
ATOM 915 C C . ARG A 1 122 ? 13.134 2.958 -6.771 1.00 97.88 122 ARG A C 1
ATOM 917 O O . ARG A 1 122 ? 12.778 4.140 -6.808 1.00 97.88 122 ARG A O 1
ATOM 924 N N . CYS A 1 123 ? 12.443 1.970 -6.221 1.00 98.06 123 CYS A N 1
ATOM 925 C CA . CYS A 1 123 ? 11.091 2.141 -5.728 1.00 98.06 123 CYS A CA 1
ATOM 926 C C . CYS A 1 123 ? 11.050 2.970 -4.443 1.00 98.06 123 CYS A C 1
ATOM 928 O O . CYS A 1 123 ? 11.952 2.847 -3.604 1.00 98.06 123 CYS A O 1
ATOM 930 N N . PRO A 1 124 ? 10.050 3.857 -4.305 1.00 97.25 124 PRO A N 1
ATOM 931 C CA . PRO A 1 124 ? 9.724 4.449 -3.021 1.00 97.25 124 PRO A CA 1
ATOM 932 C C . PRO A 1 124 ? 9.255 3.361 -2.049 1.00 97.25 124 PRO A C 1
ATOM 934 O O . PRO A 1 124 ? 8.924 2.246 -2.448 1.00 97.25 124 PRO A O 1
ATOM 937 N N . ALA A 1 125 ? 9.250 3.694 -0.761 1.00 96.12 125 ALA A N 1
ATOM 938 C CA . ALA A 1 125 ? 8.739 2.798 0.268 1.00 96.12 125 ALA A CA 1
ATOM 939 C C . ALA A 1 125 ? 7.260 2.453 -0.012 1.00 96.12 125 ALA A C 1
ATOM 941 O O . ALA A 1 125 ? 6.519 3.326 -0.469 1.00 96.12 125 ALA A O 1
ATOM 942 N N . GLY A 1 126 ? 6.867 1.200 0.228 1.00 96.06 126 GLY A N 1
ATOM 943 C CA . GLY A 1 126 ? 5.537 0.662 -0.094 1.00 96.06 126 GLY A CA 1
ATOM 944 C C . GLY A 1 126 ? 5.372 0.135 -1.519 1.00 96.06 126 GLY A C 1
ATOM 945 O O . GLY A 1 126 ? 4.352 -0.458 -1.816 1.00 96.06 126 GLY A O 1
ATOM 946 N N . PHE A 1 127 ? 6.355 0.281 -2.413 1.00 97.88 127 PHE A N 1
ATOM 947 C CA . PHE A 1 127 ? 6.248 -0.250 -3.777 1.00 97.88 127 PHE A CA 1
ATOM 948 C C . PHE A 1 127 ? 7.367 -1.231 -4.111 1.00 97.88 127 PHE A C 1
ATOM 950 O O . PHE A 1 127 ? 8.531 -1.028 -3.755 1.00 97.88 127 PHE A O 1
ATOM 957 N N . GLU A 1 128 ? 7.024 -2.252 -4.887 1.00 96.25 128 GLU A N 1
ATOM 958 C CA . GLU A 1 128 ? 7.943 -3.259 -5.398 1.00 96.25 128 GLU A CA 1
ATOM 959 C C . GLU A 1 128 ? 7.715 -3.542 -6.894 1.00 96.25 128 GLU A C 1
ATOM 961 O O . GLU A 1 128 ? 6.910 -2.901 -7.573 1.00 96.25 128 GLU A O 1
ATOM 966 N N . GLY A 1 129 ? 8.485 -4.484 -7.439 1.00 96.62 129 GLY A N 1
ATOM 967 C CA . GLY A 1 129 ? 8.501 -4.784 -8.869 1.00 96.62 129 GLY A CA 1
ATOM 968 C C . GLY A 1 129 ? 9.639 -4.093 -9.618 1.00 96.62 129 GLY A C 1
ATOM 969 O O . GLY A 1 129 ? 10.432 -3.327 -9.068 1.00 96.62 129 GLY A O 1
ATOM 970 N N . SER A 1 130 ? 9.768 -4.421 -10.902 1.00 96.06 130 SER A N 1
ATOM 971 C CA . SER A 1 130 ? 10.883 -3.933 -11.728 1.00 96.06 130 SER A CA 1
ATOM 972 C C . SER A 1 130 ? 10.710 -2.477 -12.168 1.00 96.06 130 SER A C 1
ATOM 974 O O . SER A 1 130 ? 11.701 -1.778 -12.400 1.00 96.06 130 SER A O 1
ATOM 976 N N . LEU A 1 131 ? 9.456 -2.032 -12.244 1.00 96.75 131 LEU A N 1
ATOM 977 C CA . LEU A 1 131 ? 9.010 -0.693 -12.608 1.00 96.75 131 LEU A CA 1
ATOM 978 C C . LEU A 1 131 ? 8.338 0.027 -11.429 1.00 96.75 131 LEU A C 1
ATOM 980 O O . LEU A 1 131 ? 7.818 1.129 -11.607 1.00 96.75 131 LEU A O 1
ATOM 984 N N . CYS A 1 132 ? 8.384 -0.567 -10.232 1.00 97.69 132 CYS A N 1
ATOM 985 C CA . CYS A 1 132 ? 7.683 -0.103 -9.035 1.00 97.69 132 CYS A CA 1
ATOM 986 C C . CYS A 1 132 ? 6.163 -0.096 -9.218 1.00 97.69 132 CYS A C 1
ATOM 988 O O . CYS A 1 132 ? 5.484 0.828 -8.784 1.00 97.69 132 CYS A O 1
ATOM 990 N N . GLU A 1 133 ? 5.652 -1.086 -9.945 1.00 96.69 133 GLU A N 1
ATOM 991 C CA . GLU A 1 133 ? 4.263 -1.231 -10.367 1.00 96.69 133 GLU A CA 1
ATOM 992 C C . GLU A 1 133 ? 3.372 -1.949 -9.348 1.00 96.69 133 GLU A C 1
ATOM 994 O O . GLU A 1 133 ? 2.151 -1.910 -9.485 1.00 96.69 133 GLU A O 1
ATOM 999 N N . ILE A 1 134 ? 3.972 -2.595 -8.350 1.00 96.75 134 ILE A N 1
ATOM 1000 C CA . ILE A 1 134 ? 3.276 -3.397 -7.346 1.00 96.75 134 ILE A CA 1
ATOM 1001 C C . ILE A 1 134 ? 3.227 -2.596 -6.046 1.00 96.75 134 ILE A C 1
ATOM 1003 O O . ILE A 1 134 ? 4.272 -2.164 -5.561 1.00 96.75 134 ILE A O 1
ATOM 1007 N N . ASP A 1 135 ? 2.027 -2.389 -5.508 1.00 97.00 135 ASP A N 1
ATOM 1008 C CA . ASP A 1 135 ? 1.843 -1.903 -4.136 1.00 97.00 135 ASP A CA 1
ATOM 1009 C C . ASP A 1 135 ? 2.102 -3.066 -3.172 1.00 97.00 135 ASP A C 1
ATOM 1011 O O . ASP A 1 135 ? 1.663 -4.193 -3.424 1.00 97.00 135 ASP A O 1
ATOM 1015 N N . THR A 1 136 ? 2.885 -2.821 -2.130 1.00 97.56 136 THR A N 1
ATOM 1016 C CA . THR A 1 136 ? 3.300 -3.860 -1.186 1.00 97.56 136 THR A CA 1
ATOM 1017 C C . THR A 1 136 ? 2.130 -4.168 -0.267 1.00 97.56 136 THR A C 1
ATOM 1019 O O . THR A 1 136 ? 1.630 -3.277 0.395 1.00 97.56 136 THR A O 1
ATOM 1022 N N . ASP A 1 137 ? 1.710 -5.433 -0.195 1.00 97.00 137 ASP A N 1
ATOM 1023 C CA . ASP A 1 137 ? 0.611 -5.832 0.690 1.00 97.00 137 ASP A CA 1
ATOM 1024 C C . ASP A 1 137 ? 1.093 -5.879 2.148 1.00 97.00 137 ASP A C 1
ATOM 1026 O O . ASP A 1 137 ? 1.604 -6.898 2.636 1.00 97.00 137 ASP A O 1
ATOM 1030 N N . GLU A 1 138 ? 0.925 -4.770 2.865 1.00 97.31 138 GLU A N 1
ATOM 1031 C CA . GLU A 1 138 ? 1.259 -4.675 4.283 1.00 97.31 138 GLU A CA 1
ATOM 1032 C C . GLU A 1 138 ? 0.318 -5.528 5.156 1.00 97.31 138 GLU A C 1
ATOM 1034 O O . GLU A 1 138 ? 0.693 -5.975 6.251 1.00 97.31 138 GLU A O 1
ATOM 1039 N N . CYS A 1 139 ? -0.877 -5.837 4.648 1.00 97.75 139 CYS A N 1
ATOM 1040 C CA . CYS A 1 139 ? -1.830 -6.745 5.275 1.00 97.75 139 CYS A CA 1
ATOM 1041 C C . CYS A 1 139 ? -1.485 -8.231 5.094 1.00 97.75 139 CYS A C 1
ATOM 1043 O O . CYS A 1 139 ? -2.012 -9.065 5.839 1.00 97.75 139 CYS A O 1
ATOM 1045 N N . GLY A 1 140 ? -0.557 -8.585 4.200 1.00 96.50 140 GLY A N 1
ATOM 1046 C CA . GLY A 1 140 ? -0.160 -9.970 3.922 1.00 96.50 140 GLY A CA 1
ATOM 1047 C C . GLY A 1 140 ? 0.394 -10.717 5.143 1.00 96.50 140 GLY A C 1
ATOM 1048 O O . GLY A 1 140 ? 0.317 -11.944 5.227 1.00 96.50 140 GLY A O 1
ATOM 1049 N N . SER A 1 141 ? 0.895 -9.980 6.139 1.00 95.69 141 SER A N 1
ATOM 1050 C CA . SER A 1 141 ? 1.364 -10.524 7.422 1.00 95.69 141 SER A CA 1
ATOM 1051 C C . SER A 1 141 ? 0.259 -10.737 8.468 1.00 95.69 141 SER A C 1
ATOM 1053 O O . SER A 1 141 ? 0.534 -11.277 9.537 1.00 95.69 141 SER A O 1
ATOM 1055 N N . SER A 1 142 ? -0.986 -10.354 8.161 1.00 96.69 142 SER A N 1
ATOM 1056 C CA . SER A 1 142 ? -2.129 -10.354 9.089 1.00 96.69 142 SER A CA 1
ATOM 1057 C C . SER A 1 142 ? -1.827 -9.640 10.420 1.00 96.69 142 SER A C 1
ATOM 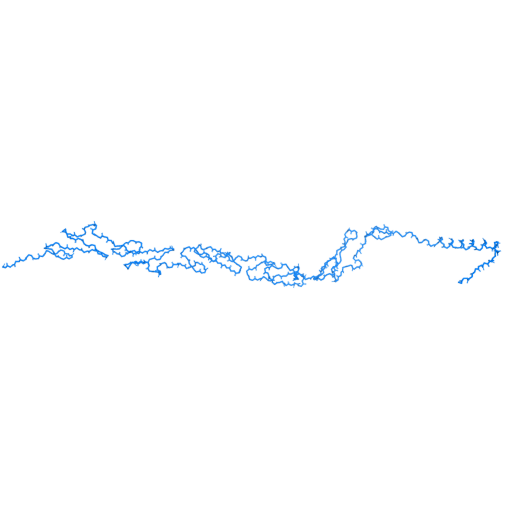1059 O O . SER A 1 142 ? -1.915 -10.258 11.482 1.00 96.69 142 SER A O 1
ATOM 1061 N N . PRO A 1 143 ? -1.465 -8.343 10.392 1.00 97.62 143 PRO A N 1
ATOM 1062 C CA . PRO A 1 143 ? -1.012 -7.633 11.589 1.00 97.62 143 PRO A CA 1
ATOM 1063 C C . PRO A 1 143 ? -2.133 -7.326 12.598 1.00 97.62 143 PRO A C 1
ATOM 1065 O O . PRO A 1 143 ? -1.850 -7.105 13.774 1.00 97.62 143 PRO A O 1
ATOM 1068 N N . CYS A 1 144 ? -3.397 -7.310 12.165 1.00 98.44 144 CYS A N 1
ATOM 1069 C CA . CYS A 1 144 ? -4.545 -6.983 13.012 1.00 98.44 144 CYS A CA 1
ATOM 1070 C C . CYS A 1 144 ? -5.001 -8.189 13.849 1.00 98.44 144 CYS A C 1
ATOM 1072 O O . CYS A 1 144 ? -5.287 -9.264 13.321 1.00 98.44 144 CYS A O 1
ATOM 1074 N N . GLN A 1 145 ? -5.100 -7.999 15.163 1.00 98.00 145 GLN A N 1
ATOM 1075 C CA . GLN A 1 145 ? -5.520 -8.995 16.147 1.00 98.00 145 GLN A CA 1
ATOM 1076 C C . GLN A 1 145 ? -7.033 -8.940 16.398 1.00 98.00 145 GLN A C 1
ATOM 1078 O O . GLN A 1 145 ? -7.747 -8.108 15.841 1.00 98.00 145 GLN A O 1
ATOM 1083 N N . ASN A 1 146 ? -7.534 -9.870 17.221 1.00 97.19 146 ASN A N 1
ATOM 1084 C CA . ASN A 1 146 ? -8.915 -9.888 17.718 1.00 97.19 146 ASN A CA 1
ATOM 1085 C C . ASN A 1 146 ? -9.989 -9.725 16.627 1.00 97.19 146 ASN A C 1
ATOM 1087 O O . ASN A 1 146 ? -10.998 -9.052 16.813 1.00 97.19 146 ASN A O 1
ATOM 1091 N N . GLN A 1 147 ? -9.772 -10.382 15.480 1.00 95.62 147 GLN A N 1
ATOM 1092 C CA . GLN A 1 147 ? -10.679 -10.362 14.320 1.00 95.62 147 GLN A CA 1
ATOM 1093 C C . GLN A 1 147 ? -10.863 -8.961 13.702 1.00 95.62 147 GLN A C 1
ATOM 1095 O O . GLN A 1 147 ? -11.852 -8.719 13.011 1.00 95.62 147 GLN A O 1
ATOM 1100 N N . GLY A 1 148 ? -9.908 -8.052 13.921 1.00 96.94 148 GLY A N 1
ATOM 1101 C CA . GLY A 1 148 ? -9.851 -6.766 13.237 1.00 96.94 148 GLY A CA 1
ATOM 1102 C C . GLY A 1 148 ? -9.614 -6.929 11.734 1.00 96.94 148 GLY A C 1
ATOM 1103 O O . GLY A 1 148 ? -8.828 -7.773 11.299 1.00 96.94 148 GLY A O 1
ATOM 1104 N N . GLY A 1 149 ? -10.295 -6.112 10.932 1.00 98.00 149 GLY A N 1
ATOM 1105 C CA . GLY A 1 149 ? -10.069 -6.040 9.490 1.00 98.00 149 GLY A CA 1
ATOM 1106 C C . GLY A 1 149 ? -8.779 -5.283 9.186 1.00 98.00 149 GLY A C 1
ATOM 1107 O O . GLY A 1 149 ? -8.540 -4.233 9.774 1.00 98.00 149 GLY A O 1
ATOM 1108 N N . CYS A 1 150 ? -7.949 -5.790 8.277 1.00 98.31 150 CYS A N 1
ATOM 1109 C CA . CYS A 1 150 ? -6.769 -5.064 7.812 1.00 98.31 150 CYS A CA 1
ATOM 1110 C C . CYS A 1 150 ? -7.096 -4.293 6.533 1.00 98.31 150 CYS A C 1
ATOM 1112 O O . CYS A 1 150 ? -7.640 -4.862 5.585 1.00 98.31 150 CYS A O 1
ATOM 1114 N N . VAL A 1 151 ? -6.770 -3.004 6.525 1.00 98.00 151 VAL A N 1
ATOM 1115 C CA . VAL A 1 151 ? -6.873 -2.131 5.359 1.00 98.00 151 VAL A CA 1
ATOM 1116 C C . VAL A 1 151 ? -5.467 -1.746 4.932 1.00 98.00 151 VAL A C 1
ATOM 1118 O O . VAL A 1 151 ? -4.763 -1.041 5.659 1.00 98.00 151 VAL A O 1
ATOM 1121 N N . ASP A 1 152 ? -5.096 -2.222 3.752 1.00 9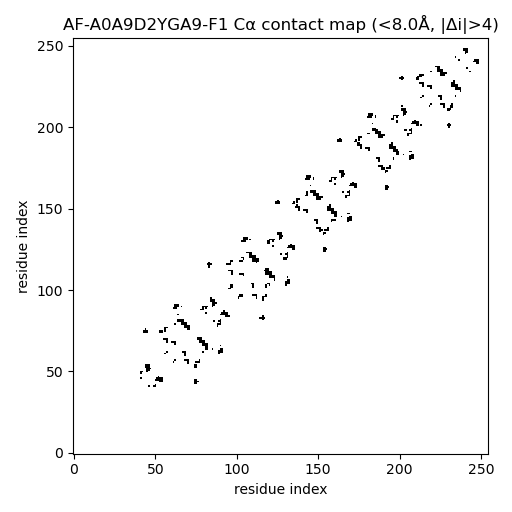7.25 152 ASP A N 1
ATOM 1122 C CA . ASP A 1 152 ? -3.829 -1.929 3.096 1.00 97.25 152 ASP A CA 1
ATOM 1123 C C . ASP A 1 152 ? -3.763 -0.453 2.672 1.00 97.25 152 ASP A C 1
ATOM 1125 O O . ASP A 1 152 ? -4.774 0.150 2.282 1.00 97.25 152 ASP A O 1
ATOM 1129 N N . GLN A 1 153 ? -2.593 0.160 2.821 1.00 96.62 153 GLN A N 1
ATOM 1130 C CA . GLN A 1 153 ? -2.321 1.550 2.469 1.00 96.62 153 GLN A CA 1
ATOM 1131 C C . GLN A 1 153 ? -0.896 1.641 1.931 1.00 96.62 153 GLN A C 1
ATOM 1133 O O . GLN A 1 153 ? -0.073 0.807 2.234 1.00 96.62 153 GLN A O 1
ATOM 1138 N N . VAL A 1 154 ? -0.536 2.707 1.222 1.00 95.56 154 VAL A N 1
ATOM 1139 C CA . VAL A 1 154 ? 0.842 2.825 0.722 1.00 95.56 154 VAL A CA 1
ATOM 1140 C C . VAL A 1 154 ? 1.847 2.873 1.883 1.00 95.56 154 VAL A C 1
ATOM 1142 O O . VAL A 1 154 ? 1.850 3.841 2.657 1.00 95.56 154 VAL A O 1
ATOM 1145 N N . ASN A 1 155 ? 2.736 1.875 1.961 1.00 96.25 155 ASN A N 1
ATOM 1146 C CA . ASN A 1 155 ? 3.816 1.765 2.951 1.00 96.25 155 ASN A CA 1
ATOM 1147 C C . ASN A 1 155 ? 3.316 1.722 4.408 1.00 96.25 155 ASN A C 1
ATOM 1149 O O . ASN A 1 155 ? 4.005 2.178 5.331 1.00 96.25 155 ASN A O 1
ATOM 1153 N N . SER A 1 156 ? 2.079 1.285 4.625 1.00 97.06 156 SER A N 1
ATOM 1154 C CA . SER A 1 156 ? 1.457 1.240 5.946 1.00 97.06 156 SER A CA 1
ATOM 1155 C C . SER A 1 156 ? 0.166 0.432 5.906 1.00 97.06 156 SER A C 1
ATOM 1157 O O . SER A 1 156 ? -0.351 0.085 4.861 1.00 97.06 156 SER A O 1
ATOM 1159 N N . TYR A 1 157 ? -0.413 0.159 7.064 1.00 97.62 157 TYR A N 1
ATOM 1160 C CA . TYR A 1 157 ? -1.735 -0.444 7.134 1.00 97.62 157 TYR A CA 1
ATOM 1161 C C . TYR A 1 157 ? -2.524 0.195 8.265 1.00 97.62 157 TYR A C 1
ATOM 1163 O O . TYR A 1 157 ? -1.969 0.798 9.190 1.00 97.62 157 TYR A O 1
ATOM 1171 N N . ARG A 1 158 ? -3.842 0.028 8.207 1.00 97.94 158 ARG A N 1
ATOM 1172 C CA . ARG A 1 158 ? -4.753 0.402 9.284 1.00 97.94 158 ARG A CA 1
ATOM 1173 C C . ARG A 1 158 ? -5.596 -0.797 9.678 1.00 97.94 158 ARG A C 1
ATOM 1175 O O . ARG A 1 158 ? -6.217 -1.426 8.827 1.00 97.94 158 ARG A O 1
ATOM 1182 N N . CYS A 1 159 ? -5.682 -1.051 10.978 1.00 98.56 159 CYS A N 1
ATOM 1183 C CA . CYS A 1 159 ? -6.623 -2.018 11.513 1.00 98.56 159 CYS A CA 1
ATOM 1184 C C . CYS A 1 159 ? -7.982 -1.371 11.807 1.00 98.56 159 CYS A C 1
ATOM 1186 O O . CYS A 1 159 ? -8.081 -0.285 12.382 1.00 98.56 159 CYS A O 1
ATOM 1188 N N . GLU A 1 160 ? -9.043 -2.054 11.402 1.00 98.31 160 GLU A N 1
ATOM 1189 C CA . GLU A 1 160 ? -10.427 -1.757 11.740 1.00 98.31 160 GLU A CA 1
ATOM 1190 C C . GLU A 1 160 ? -10.872 -2.727 12.827 1.00 98.31 160 GLU A C 1
ATOM 1192 O O . GLU A 1 160 ? -11.199 -3.884 12.559 1.00 98.31 160 GLU A O 1
ATOM 1197 N N . CYS A 1 161 ? -10.824 -2.260 14.071 1.00 98.38 161 CYS A N 1
ATOM 1198 C CA . CYS A 1 161 ? -11.071 -3.110 15.224 1.00 98.38 161 CYS A CA 1
ATOM 1199 C C . CYS A 1 161 ? -12.529 -3.541 15.324 1.00 98.38 161 CYS A C 1
ATOM 1201 O O . CYS A 1 161 ? -13.453 -2.762 15.074 1.00 98.38 161 CYS A O 1
ATOM 1203 N N . ALA A 1 162 ? -12.718 -4.801 15.716 1.00 97.31 162 ALA A N 1
ATOM 1204 C CA . ALA A 1 162 ? -14.017 -5.295 16.127 1.00 97.31 162 ALA A CA 1
ATOM 1205 C C . ALA A 1 162 ? -14.506 -4.526 17.367 1.00 97.31 162 ALA A C 1
ATOM 1207 O O . ALA A 1 162 ? -13.721 -3.946 18.119 1.00 97.31 162 ALA A O 1
ATOM 1208 N N . LEU A 1 163 ? -15.822 -4.524 17.578 1.00 96.62 163 LEU A N 1
ATOM 1209 C CA . LEU A 1 163 ? -16.421 -3.904 18.759 1.00 96.62 163 LEU A CA 1
ATOM 1210 C C . LEU A 1 163 ? -15.827 -4.513 20.040 1.00 96.62 163 LEU A C 1
ATOM 1212 O O . LEU A 1 163 ? -15.687 -5.733 20.122 1.00 96.62 163 LEU A O 1
ATOM 1216 N N . GLY A 1 164 ? -15.510 -3.662 21.016 1.00 96.88 164 GLY A N 1
ATOM 1217 C CA . GLY A 1 164 ? -14.832 -4.047 22.257 1.00 96.88 164 GLY A CA 1
ATOM 1218 C C . GLY A 1 164 ? -13.304 -4.018 22.193 1.00 96.88 164 GLY A C 1
ATOM 1219 O O . GLY A 1 164 ? -12.684 -4.202 23.223 1.00 96.88 164 GLY A O 1
ATOM 1220 N N . PHE A 1 165 ? -12.680 -3.748 21.038 1.00 98.38 165 PHE A N 1
ATOM 1221 C CA . PHE A 1 165 ? -11.217 -3.685 20.929 1.00 98.38 165 PHE A CA 1
ATOM 1222 C C . PHE A 1 165 ? -10.700 -2.317 20.471 1.00 98.38 165 PHE A C 1
ATOM 1224 O O . PHE A 1 165 ? -11.338 -1.608 19.688 1.00 98.38 165 PHE A O 1
ATOM 1231 N N . SER A 1 166 ? -9.497 -1.976 20.925 1.00 97.56 166 SER A N 1
ATOM 1232 C CA . SER A 1 166 ? -8.734 -0.785 20.551 1.00 97.56 166 SER A CA 1
ATOM 1233 C C . SER A 1 166 ? -7.243 -1.098 20.375 1.00 97.56 166 SER A C 1
ATOM 1235 O O . SER A 1 166 ? -6.817 -2.250 20.440 1.00 97.56 166 SER A O 1
ATOM 1237 N N . GLY A 1 167 ? -6.443 -0.065 20.104 1.00 97.56 167 GLY A N 1
ATOM 1238 C CA . GLY A 1 167 ? -5.011 -0.192 19.822 1.00 97.56 167 GLY A CA 1
ATOM 1239 C C . GLY A 1 167 ? -4.688 -0.119 18.328 1.00 97.56 167 GLY A C 1
ATOM 1240 O O . GLY A 1 167 ? -5.579 -0.055 17.478 1.00 97.56 167 GLY A O 1
ATOM 1241 N N . LEU A 1 168 ? -3.394 -0.081 17.998 1.00 96.88 168 LEU A N 1
ATOM 1242 C CA . LEU A 1 168 ? -2.923 0.012 16.609 1.00 96.88 168 LEU A CA 1
ATOM 1243 C C . LEU A 1 168 ? -3.210 -1.277 15.829 1.00 96.88 168 LEU A C 1
ATOM 1245 O O . LEU A 1 168 ? -3.519 -1.233 14.640 1.00 96.88 168 LEU A O 1
ATOM 1249 N N . HIS A 1 169 ? -3.128 -2.409 16.522 1.00 97.88 169 HIS A N 1
ATOM 1250 C CA . HIS A 1 169 ? -3.336 -3.751 16.000 1.00 97.88 169 HIS A CA 1
ATOM 1251 C C . HIS A 1 169 ? -4.609 -4.384 16.561 1.00 97.88 169 HIS A C 1
ATOM 1253 O O . HIS A 1 169 ? -4.767 -5.596 16.453 1.00 97.88 169 HIS A O 1
ATOM 1259 N N . CYS A 1 170 ? -5.508 -3.604 17.167 1.00 98.31 170 CYS A N 1
ATOM 1260 C CA . CYS A 1 170 ? -6.691 -4.116 17.862 1.00 98.31 170 CYS A CA 1
ATOM 1261 C C . CYS A 1 170 ? -6.346 -5.095 18.995 1.00 98.31 170 CYS A C 1
ATOM 1263 O O . CYS A 1 170 ? -7.071 -6.057 19.233 1.00 98.31 170 CYS A O 1
ATOM 1265 N N . GLU A 1 171 ? -5.197 -4.897 19.639 1.00 97.81 171 GLU A N 1
ATOM 1266 C CA . GLU A 1 171 ? -4.627 -5.774 20.660 1.00 97.81 171 GLU A CA 1
ATOM 1267 C C . GLU A 1 171 ? -5.178 -5.516 22.069 1.00 97.81 171 GLU A C 1
ATOM 1269 O O . GLU A 1 171 ? -4.998 -6.349 22.957 1.00 97.81 171 GLU A O 1
ATOM 1274 N N . GLU A 1 172 ? -5.841 -4.380 22.277 1.00 98.00 172 GLU A N 1
ATOM 1275 C CA . GLU A 1 172 ? -6.345 -3.949 23.579 1.00 98.00 172 GLU A CA 1
ATOM 1276 C C . GLU A 1 172 ? -7.844 -4.239 23.683 1.00 98.00 172 GLU A C 1
ATOM 1278 O O . GLU A 1 172 ? -8.606 -3.851 22.801 1.00 98.00 172 GLU A O 1
ATOM 1283 N N . ASP A 1 173 ? -8.268 -4.911 24.754 1.00 97.88 173 ASP A N 1
ATOM 1284 C CA . ASP A 1 173 ? -9.683 -5.018 25.132 1.00 97.88 173 ASP A CA 1
ATOM 1285 C C . ASP A 1 173 ? -10.114 -3.703 25.797 1.00 97.88 173 ASP A C 1
ATOM 1287 O O . ASP A 1 173 ? -9.358 -3.117 26.582 1.00 97.88 173 ASP A O 1
ATOM 1291 N N . ILE A 1 174 ? -11.295 -3.202 25.448 1.00 98.19 174 ILE A N 1
ATOM 1292 C CA . ILE A 1 174 ? -11.831 -1.962 26.004 1.00 98.19 174 ILE A CA 1
ATOM 1293 C C . ILE A 1 174 ? -12.402 -2.267 27.385 1.00 98.19 174 ILE A C 1
ATOM 1295 O O . ILE A 1 174 ? -13.403 -2.957 27.496 1.00 98.19 174 ILE A O 1
ATOM 1299 N N . ASP A 1 175 ? -11.816 -1.670 28.423 1.00 97.81 175 ASP A N 1
ATOM 1300 C CA . ASP A 1 175 ? -12.328 -1.794 29.790 1.00 97.81 175 ASP A CA 1
ATOM 1301 C C . ASP A 1 175 ? -13.650 -1.022 29.948 1.00 97.81 175 ASP A C 1
ATOM 1303 O O . ASP A 1 175 ? -13.671 0.193 30.193 1.00 97.81 175 ASP A O 1
ATOM 1307 N N . GLU A 1 176 ? -14.780 -1.721 29.834 1.00 97.88 176 GLU A N 1
ATOM 1308 C CA . GLU A 1 176 ? -16.101 -1.117 30.027 1.00 97.88 176 GLU A CA 1
ATOM 1309 C C . GLU A 1 176 ? -16.429 -0.850 31.503 1.00 97.88 176 GLU A C 1
ATOM 1311 O O . GLU A 1 176 ? -17.370 -0.112 31.822 1.00 97.88 176 GLU A O 1
ATOM 1316 N N . CYS A 1 177 ? -15.629 -1.386 32.425 1.00 97.94 177 CYS A N 1
ATOM 1317 C CA . CYS A 1 177 ? -15.712 -1.081 33.845 1.00 97.94 177 CYS A CA 1
ATOM 1318 C C . CYS A 1 177 ? -15.026 0.242 34.218 1.00 97.94 177 CYS A C 1
ATOM 1320 O O . CYS A 1 177 ? -15.295 0.763 35.308 1.00 97.94 177 CYS A O 1
ATOM 1322 N N . ALA A 1 178 ? -14.228 0.843 33.326 1.00 97.38 178 ALA A N 1
ATOM 1323 C CA . ALA A 1 178 ? -13.532 2.110 33.566 1.00 97.38 178 ALA A CA 1
ATOM 1324 C C . ALA A 1 178 ? -14.479 3.276 33.911 1.00 97.38 178 ALA A C 1
ATOM 1326 O O . ALA A 1 178 ? -14.107 4.187 34.655 1.00 97.38 178 ALA A O 1
ATOM 1327 N N . SER A 1 179 ? -15.727 3.246 33.427 1.00 96.12 179 SER A N 1
ATOM 1328 C CA . SER A 1 179 ? -16.752 4.245 33.763 1.00 96.12 179 SER A CA 1
ATOM 1329 C C . SER A 1 179 ? -17.508 3.954 35.064 1.00 96.12 179 SER A C 1
ATOM 1331 O O . SER A 1 179 ? -18.456 4.668 35.391 1.00 96.12 179 SER A O 1
ATOM 1333 N N . THR A 1 180 ? -17.133 2.907 35.803 1.00 96.75 180 THR A N 1
ATOM 1334 C CA . THR A 1 180 ? -17.783 2.458 37.048 1.00 96.75 180 THR A CA 1
ATOM 1335 C C . THR A 1 180 ? -19.311 2.303 36.926 1.00 96.75 180 THR A C 1
ATOM 1337 O O . THR A 1 180 ? -20.057 2.971 37.640 1.00 96.75 180 THR A O 1
ATOM 1340 N N . PRO A 1 181 ? -19.816 1.448 36.014 1.00 97.56 181 PRO A N 1
ATOM 1341 C CA . PRO A 1 181 ? -21.249 1.380 35.709 1.00 97.56 181 PRO A CA 1
ATOM 1342 C C . PRO A 1 181 ? -22.109 0.738 36.814 1.00 97.56 181 PRO A C 1
ATOM 1344 O O . PRO A 1 181 ? -23.323 0.942 36.846 1.00 97.56 181 PRO A O 1
ATOM 1347 N N . CYS A 1 182 ? -21.513 -0.049 37.714 1.00 98.19 182 CYS A N 1
ATOM 1348 C CA . CYS A 1 182 ? -22.243 -0.786 38.745 1.00 98.19 182 CYS A CA 1
ATOM 1349 C C . CYS A 1 182 ? -22.574 0.089 39.963 1.00 98.19 182 CYS A C 1
ATOM 1351 O O . CYS A 1 182 ? -21.694 0.692 40.576 1.00 98.19 182 CYS A O 1
ATOM 1353 N N . SER A 1 183 ? -23.846 0.105 40.353 1.00 97.75 183 SER A N 1
ATOM 1354 C CA . SER A 1 183 ? -24.366 0.829 41.516 1.00 97.75 183 SER A CA 1
ATOM 1355 C C . SER A 1 183 ? -24.273 0.011 42.807 1.00 97.75 183 SER A C 1
ATOM 1357 O O . SER A 1 183 ? -23.950 -1.177 42.795 1.00 97.75 183 SER A O 1
ATOM 1359 N N . ASN A 1 184 ? -24.556 0.660 43.944 1.00 96.56 184 ASN A N 1
ATOM 1360 C CA . ASN A 1 184 ? -24.713 0.025 45.262 1.00 96.56 184 ASN A CA 1
ATOM 1361 C C . ASN A 1 184 ? -23.540 -0.882 45.684 1.00 96.56 184 ASN A C 1
ATOM 1363 O O . ASN A 1 184 ? -23.743 -1.888 46.355 1.00 96.56 184 ASN A O 1
ATOM 1367 N N . ALA A 1 185 ? -22.310 -0.507 45.312 1.00 95.44 185 ALA A N 1
ATOM 1368 C CA . ALA A 1 185 ? -21.086 -1.283 45.544 1.00 95.44 185 ALA A CA 1
ATOM 1369 C C . ALA A 1 185 ? -21.056 -2.663 44.850 1.00 95.44 185 ALA A C 1
ATOM 1371 O O . ALA A 1 185 ? -20.387 -3.585 45.321 1.00 95.44 185 ALA A O 1
ATOM 1372 N N . GLY A 1 186 ? -21.759 -2.804 43.722 1.00 97.25 186 GLY A N 1
ATOM 1373 C CA . GLY A 1 186 ? -21.614 -3.949 42.826 1.00 97.25 186 GLY A CA 1
ATOM 1374 C C . GLY A 1 186 ? -20.208 -4.049 42.236 1.00 97.25 186 GLY A C 1
ATOM 1375 O O . GLY A 1 186 ? -19.559 -3.041 41.956 1.00 97.25 186 GLY A O 1
ATOM 1376 N N . ILE A 1 187 ? -19.735 -5.281 42.049 1.00 98.06 187 ILE A N 1
ATOM 1377 C CA . ILE A 1 187 ? -18.425 -5.557 41.450 1.00 98.06 187 ILE A CA 1
ATOM 1378 C C . ILE A 1 187 ? -18.602 -5.589 39.935 1.00 98.06 187 ILE A C 1
ATOM 1380 O O . ILE A 1 187 ? -19.390 -6.387 39.429 1.00 98.06 187 ILE A O 1
ATOM 1384 N N . CYS A 1 188 ? -17.873 -4.736 39.219 1.00 98.44 188 CYS A N 1
ATOM 1385 C CA . CYS A 1 188 ? -17.858 -4.755 37.762 1.00 98.44 188 CYS A CA 1
ATOM 1386 C C . CYS A 1 188 ? -16.874 -5.811 37.254 1.00 98.44 188 CYS A C 1
ATOM 1388 O O . CYS A 1 188 ? -15.732 -5.868 37.711 1.00 98.44 188 CYS A O 1
ATOM 1390 N N . GLN A 1 189 ? -17.334 -6.644 36.328 1.00 98.25 189 GLN A N 1
ATOM 1391 C CA . GLN A 1 189 ? -16.524 -7.582 35.572 1.00 98.25 189 GLN A CA 1
ATOM 1392 C C . GLN A 1 189 ? -16.518 -7.160 34.106 1.00 98.25 189 GLN A C 1
ATOM 1394 O O . GLN A 1 189 ? -17.570 -7.115 33.466 1.00 98.25 189 GLN A O 1
ATOM 1399 N N . ASP A 1 190 ? -15.325 -6.879 33.605 1.00 97.75 190 ASP A N 1
ATOM 1400 C CA . ASP A 1 190 ? -15.065 -6.546 32.211 1.00 97.75 190 ASP A CA 1
ATOM 1401 C C . ASP A 1 190 ? -15.172 -7.794 31.319 1.00 97.75 190 ASP A C 1
ATOM 1403 O O . ASP A 1 190 ? -14.794 -8.896 31.742 1.00 97.75 190 ASP A O 1
ATOM 1407 N N . LEU A 1 191 ? -15.746 -7.649 30.124 1.00 96.69 191 LEU A N 1
ATOM 1408 C CA . LEU A 1 191 ? -15.871 -8.695 29.104 1.00 96.69 191 LEU A CA 1
ATOM 1409 C C . LEU A 1 191 ? -15.751 -8.036 27.720 1.00 96.69 191 LEU A C 1
ATOM 1411 O O . LEU A 1 191 ? -15.915 -6.843 27.579 1.00 96.69 191 LEU A O 1
ATOM 1415 N N . VAL A 1 192 ? -15.595 -8.819 26.653 1.00 96.12 192 VAL A N 1
ATOM 1416 C CA . VAL A 1 192 ? -15.492 -8.232 25.305 1.00 96.12 192 VAL A CA 1
ATOM 1417 C C . VAL A 1 192 ? -16.785 -7.510 24.891 1.00 96.12 192 VAL A C 1
ATOM 1419 O O . VAL A 1 192 ? -17.825 -8.164 24.694 1.00 96.12 192 VAL A O 1
ATOM 1422 N N . ASN A 1 193 ? -16.689 -6.191 24.674 1.00 96.62 193 ASN A N 1
ATOM 1423 C CA . ASN A 1 193 ? -17.758 -5.300 24.198 1.00 96.62 193 ASN A CA 1
ATOM 1424 C C . ASN A 1 193 ? -18.988 -5.236 25.125 1.00 96.62 193 ASN A C 1
ATOM 1426 O O . ASN A 1 193 ? -20.117 -5.011 24.664 1.00 96.62 193 ASN A O 1
ATOM 1430 N N . LYS A 1 194 ? -18.819 -5.548 26.412 1.00 96.69 194 LYS A N 1
ATOM 1431 C CA . LYS A 1 194 ? -19.868 -5.526 27.436 1.00 96.69 194 LYS A CA 1
ATOM 1432 C C . LYS A 1 194 ? -19.248 -5.724 28.816 1.00 96.69 194 LYS A C 1
ATOM 1434 O O . LYS A 1 194 ? -18.324 -6.493 28.994 1.00 96.69 194 LYS A O 1
ATOM 1439 N N . PHE A 1 195 ? -19.935 -5.256 29.846 1.00 97.75 195 PHE A N 1
ATOM 1440 C CA . PHE A 1 195 ? -19.595 -5.580 31.230 1.00 97.75 195 PHE A CA 1
ATOM 1441 C C . PHE A 1 195 ? -20.699 -6.400 31.906 1.00 97.75 195 PHE A C 1
ATOM 1443 O O . PHE A 1 195 ? -21.837 -6.492 31.432 1.00 97.75 195 PHE A O 1
ATOM 1450 N N . GLN A 1 196 ? -20.370 -6.975 33.059 1.00 98.19 196 GLN A N 1
ATOM 1451 C CA . GLN A 1 196 ? -21.315 -7.613 33.964 1.00 98.19 196 GLN A CA 1
ATOM 1452 C C . GLN A 1 196 ? -21.163 -7.043 35.375 1.00 98.19 196 GLN A C 1
ATOM 1454 O O . GLN A 1 196 ? -20.082 -7.082 35.955 1.00 98.19 196 GLN A O 1
ATOM 1459 N N . CYS A 1 197 ? -22.262 -6.577 35.968 1.00 98.50 197 CYS A N 1
ATOM 1460 C CA . CYS A 1 197 ? -22.283 -6.228 37.384 1.00 98.50 197 CYS A CA 1
ATOM 1461 C C . CYS A 1 197 ? -22.684 -7.431 38.241 1.00 98.50 197 CYS A C 1
ATOM 1463 O O . CYS A 1 197 ? -23.752 -8.021 38.065 1.00 98.50 197 CYS A O 1
ATOM 1465 N N . ILE A 1 198 ? -21.834 -7.776 39.204 1.00 98.25 198 ILE A N 1
ATOM 1466 C CA . ILE A 1 198 ? -22.130 -8.752 40.249 1.00 98.25 198 ILE A CA 1
ATOM 1467 C C . ILE A 1 198 ? -22.720 -7.983 41.429 1.00 98.25 198 ILE A C 1
ATOM 1469 O O . ILE A 1 198 ? -22.011 -7.272 42.148 1.00 98.25 198 ILE A O 1
ATOM 1473 N N . CYS A 1 199 ? -24.035 -8.107 41.600 1.00 98.19 199 CYS A N 1
ATOM 1474 C CA . CYS A 1 199 ? -24.763 -7.338 42.599 1.00 98.19 199 CYS A CA 1
ATOM 1475 C C . CYS A 1 199 ? -24.556 -7.878 44.018 1.00 98.19 199 CYS A C 1
ATOM 1477 O O . CYS A 1 199 ? -24.528 -9.098 44.216 1.00 98.19 199 CYS A O 1
ATOM 1479 N N . PRO A 1 200 ? -24.443 -6.987 45.019 1.00 97.25 200 PRO A N 1
ATOM 1480 C CA . PRO A 1 200 ? -24.473 -7.401 46.408 1.00 97.25 200 PRO A CA 1
ATOM 1481 C C . PRO A 1 200 ? -25.871 -7.898 46.784 1.00 97.25 200 PRO A C 1
ATOM 1483 O O . PRO A 1 200 ? -26.873 -7.554 46.155 1.00 97.25 200 PRO A O 1
ATOM 1486 N N . THR A 1 201 ? -25.940 -8.700 47.845 1.00 95.25 201 THR A N 1
ATOM 1487 C CA . THR A 1 201 ? -27.212 -9.167 48.407 1.00 95.25 201 THR A CA 1
ATOM 1488 C C . THR A 1 201 ? -28.144 -7.986 48.690 1.00 95.25 201 THR A C 1
ATOM 1490 O O . THR A 1 201 ? -27.712 -6.997 49.278 1.00 95.25 201 THR A O 1
ATOM 1493 N N . GLY A 1 202 ? -29.412 -8.109 48.292 1.00 95.50 202 GLY A N 1
ATOM 1494 C CA . GLY A 1 202 ? -30.420 -7.050 48.427 1.00 95.50 202 GLY A CA 1
ATOM 1495 C C . GLY A 1 202 ? -30.562 -6.153 47.192 1.00 95.50 202 GLY A C 1
ATOM 1496 O O . GLY A 1 202 ? -31.493 -5.363 47.133 1.00 95.50 202 GLY A O 1
ATOM 1497 N N . TYR A 1 203 ? -29.708 -6.304 46.171 1.00 98.00 203 TYR A N 1
ATOM 1498 C CA . TYR A 1 203 ? -29.811 -5.554 44.914 1.00 98.00 203 TYR A CA 1
ATOM 1499 C C . TYR A 1 203 ? -29.844 -6.472 43.689 1.00 98.00 203 TYR A C 1
ATOM 1501 O O . TYR A 1 203 ? -29.314 -7.585 43.702 1.00 98.00 203 TYR A O 1
ATOM 1509 N N . PHE A 1 204 ? -30.457 -5.996 42.606 1.00 96.75 204 PHE A N 1
ATOM 1510 C CA . PHE A 1 204 ? -30.536 -6.689 41.322 1.00 96.75 204 PHE A CA 1
ATOM 1511 C C . PHE A 1 204 ? -30.586 -5.699 40.144 1.00 96.75 204 PHE A C 1
ATOM 1513 O O . PHE A 1 204 ? -30.504 -4.485 40.323 1.00 96.75 204 PHE A O 1
ATOM 1520 N N . GLY A 1 205 ? -30.706 -6.226 38.923 1.00 97.06 205 GLY A N 1
ATOM 1521 C CA . GLY A 1 205 ? -30.671 -5.446 37.683 1.00 97.06 205 GLY A CA 1
ATOM 1522 C C . GLY A 1 205 ? -29.300 -5.486 37.009 1.00 97.06 205 GLY A C 1
ATOM 1523 O O . GLY A 1 205 ? -28.329 -5.972 37.582 1.00 97.06 205 GLY A O 1
ATOM 1524 N N . VAL A 1 206 ? -29.220 -4.988 35.771 1.00 97.19 206 VAL A N 1
ATOM 1525 C CA . VAL A 1 206 ? -27.966 -4.977 34.988 1.00 97.19 206 VAL A CA 1
ATOM 1526 C C . VAL A 1 206 ? -26.908 -4.089 35.647 1.00 97.19 206 VAL A C 1
ATOM 1528 O O . VAL A 1 206 ? -25.725 -4.399 35.572 1.00 97.19 206 VAL A O 1
ATOM 1531 N N . LEU A 1 207 ? -27.340 -3.020 36.324 1.00 97.94 207 LEU A N 1
ATOM 1532 C CA . LEU A 1 207 ? -26.471 -2.048 36.987 1.00 97.94 207 LEU A CA 1
ATOM 1533 C C . LEU A 1 207 ? -26.509 -2.157 38.516 1.00 97.94 207 LEU A C 1
ATOM 1535 O O . LEU A 1 207 ? -25.941 -1.303 39.189 1.00 97.94 207 LEU A O 1
ATOM 1539 N N . CYS A 1 208 ? -27.167 -3.175 39.083 1.00 98.00 208 CYS A N 1
ATOM 1540 C CA . CYS A 1 208 ? -27.385 -3.305 40.531 1.00 98.00 208 CYS A CA 1
ATOM 1541 C C . CYS A 1 208 ? -28.079 -2.089 41.167 1.00 98.00 208 CYS A C 1
ATOM 1543 O O . CYS A 1 208 ? -27.838 -1.760 42.327 1.00 98.00 208 CYS A O 1
ATOM 1545 N N . ASP A 1 209 ? -28.908 -1.394 40.394 1.00 97.81 209 ASP A N 1
ATOM 1546 C CA . ASP A 1 209 ? -29.621 -0.167 40.744 1.00 97.81 209 ASP A CA 1
ATOM 1547 C C . ASP A 1 209 ? -31.025 -0.426 41.304 1.00 97.81 209 ASP A C 1
ATOM 1549 O O . ASP A 1 209 ? -31.657 0.484 41.844 1.00 97.81 209 ASP A O 1
ATOM 1553 N N . LEU A 1 210 ? -31.504 -1.668 41.215 1.00 97.38 210 LEU A N 1
ATOM 1554 C CA . LEU A 1 210 ? -32.816 -2.066 41.702 1.00 97.38 210 LEU A CA 1
ATOM 1555 C C . LEU A 1 210 ? -32.698 -2.733 43.072 1.00 97.38 210 LEU A C 1
ATOM 1557 O O . LEU A 1 210 ? -31.898 -3.646 43.270 1.00 97.38 210 LEU A O 1
ATOM 1561 N N . ASP A 1 211 ? -33.524 -2.277 44.005 1.00 97.12 211 ASP A N 1
ATOM 1562 C CA . ASP A 1 211 ? -33.633 -2.806 45.363 1.00 97.12 211 ASP A CA 1
ATOM 1563 C C . ASP A 1 211 ? -34.572 -4.017 45.396 1.00 97.12 211 ASP A C 1
ATOM 1565 O O . ASP A 1 211 ? -35.692 -3.957 44.877 1.00 97.12 211 ASP A O 1
ATOM 1569 N N . VAL A 1 212 ? -34.125 -5.125 45.984 1.00 96.56 212 VAL A N 1
ATOM 1570 C CA . VAL A 1 212 ? -34.973 -6.304 46.189 1.00 96.56 212 VAL A CA 1
ATOM 1571 C C . VAL A 1 212 ? -36.053 -5.947 47.206 1.00 96.56 212 VAL A C 1
ATOM 1573 O O . VAL A 1 212 ? -35.760 -5.382 48.246 1.00 96.56 212 VAL A O 1
ATOM 1576 N N . ASN A 1 213 ? -37.312 -6.298 46.92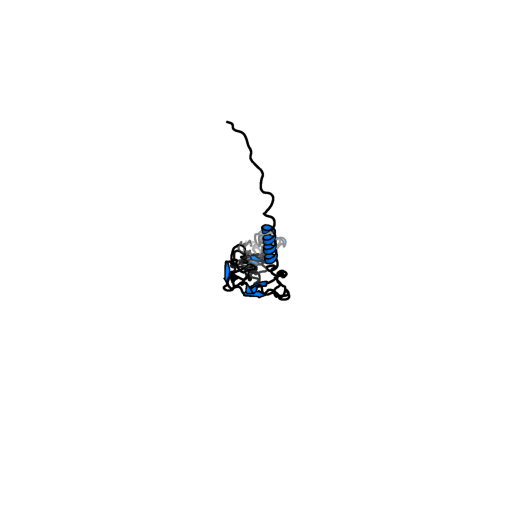9 1.00 95.62 213 ASN A N 1
ATOM 1577 C CA . ASN A 1 213 ? -38.372 -6.158 47.923 1.00 95.62 213 ASN A CA 1
ATOM 1578 C C . ASN A 1 213 ? -38.479 -7.436 48.761 1.00 95.62 213 ASN A C 1
ATOM 1580 O O . ASN A 1 213 ? -39.211 -8.361 48.391 1.00 95.62 213 ASN A O 1
ATOM 1584 N N . GLU A 1 214 ? -37.780 -7.516 49.895 1.00 94.38 214 GLU A N 1
ATOM 1585 C CA . GLU A 1 214 ? -37.846 -8.721 50.729 1.00 94.38 214 GLU A CA 1
ATOM 1586 C C . GLU A 1 214 ? -39.222 -8.922 51.372 1.00 94.38 214 GLU A C 1
ATOM 1588 O O . GLU A 1 214 ? -39.542 -10.037 51.781 1.00 94.38 214 GLU A O 1
ATOM 1593 N N . CYS A 1 215 ? -40.073 -7.892 51.437 1.00 93.62 215 CYS A N 1
ATOM 1594 C CA . CYS A 1 215 ? -41.402 -8.001 52.036 1.00 93.62 215 CYS A CA 1
ATOM 1595 C C . CYS A 1 215 ? -42.407 -8.811 51.200 1.00 93.62 215 CYS A C 1
ATOM 1597 O O . CYS A 1 215 ? -43.398 -9.276 51.767 1.00 93.62 215 CYS A O 1
ATOM 1599 N N . GLU A 1 216 ? -42.146 -9.057 49.909 1.00 93.62 216 GLU A N 1
ATOM 1600 C CA . GLU A 1 216 ? -43.009 -9.885 49.041 1.00 93.62 216 GLU A CA 1
ATOM 1601 C C . GLU A 1 216 ? -43.166 -11.323 49.560 1.00 93.62 216 GLU A C 1
ATOM 1603 O O . GLU A 1 216 ? -44.206 -11.954 49.378 1.00 93.62 216 GLU A O 1
ATOM 1608 N N . VAL A 1 217 ? -42.159 -11.843 50.267 1.00 89.12 217 VAL A N 1
ATOM 1609 C CA . VAL A 1 217 ? -42.182 -13.200 50.842 1.00 89.12 217 VAL A CA 1
ATOM 1610 C C . VAL A 1 217 ? -42.545 -13.224 52.328 1.00 89.12 217 VAL A C 1
ATOM 1612 O O . VAL A 1 217 ? -42.425 -14.263 52.971 1.00 89.12 217 VAL A O 1
ATOM 1615 N N . SER A 1 218 ? -43.007 -12.099 52.886 1.00 84.44 218 SER A N 1
ATOM 1616 C CA . SER A 1 218 ? -43.400 -11.969 54.300 1.00 84.44 218 SER A CA 1
ATOM 1617 C C . SER A 1 218 ? -42.348 -12.515 55.297 1.00 84.44 218 SER A C 1
ATOM 1619 O O . SER A 1 218 ? -42.639 -13.423 56.077 1.00 84.44 218 SER A O 1
ATOM 1621 N N . PRO A 1 219 ? -41.119 -11.963 55.322 1.00 87.62 219 PRO A N 1
ATOM 1622 C CA . PRO A 1 219 ? -39.997 -12.494 56.106 1.00 87.62 219 PRO A CA 1
ATOM 1623 C C . PRO A 1 219 ? -40.135 -12.247 57.619 1.00 87.62 219 PRO A C 1
ATOM 1625 O O . PRO A 1 219 ? -39.418 -12.846 58.424 1.00 87.62 219 PRO A O 1
ATOM 1628 N N . CYS A 1 220 ? -41.041 -11.355 58.032 1.00 87.00 220 CYS A N 1
ATOM 1629 C CA . CYS A 1 220 ? -41.283 -11.027 59.433 1.00 87.00 220 CYS A CA 1
ATOM 1630 C C . CYS A 1 220 ? -42.187 -12.072 60.104 1.00 87.00 220 CYS A C 1
ATOM 1632 O O . CYS A 1 220 ? -43.310 -12.310 59.669 1.00 87.00 220 CYS A O 1
ATOM 1634 N N . LEU A 1 221 ? -41.728 -12.660 61.213 1.00 81.31 221 LEU A N 1
ATOM 1635 C CA . LEU A 1 221 ? -42.532 -13.620 61.983 1.00 81.31 221 LEU A CA 1
ATOM 1636 C C . LEU A 1 221 ? -43.584 -12.915 62.862 1.00 81.31 221 LEU A C 1
ATOM 1638 O O . LEU A 1 221 ? -43.492 -11.716 63.131 1.00 81.31 221 LEU A O 1
ATOM 1642 N N . HIS A 1 222 ? -44.562 -13.690 63.345 1.00 78.19 222 HIS A N 1
ATOM 1643 C CA . HIS A 1 222 ? -45.638 -13.248 64.250 1.00 78.19 222 HIS A CA 1
ATOM 1644 C C . HIS A 1 222 ? -46.454 -12.048 63.735 1.00 78.19 222 HIS A C 1
ATOM 1646 O O . HIS A 1 222 ? -46.820 -11.169 64.513 1.00 78.19 222 HIS A O 1
ATOM 1652 N N . GLU A 1 223 ? -46.723 -11.993 62.426 1.00 78.06 223 GLU A N 1
ATOM 1653 C CA . GLU A 1 223 ? -47.508 -10.913 61.798 1.00 78.06 223 GLU A CA 1
ATOM 1654 C C . GLU A 1 223 ? -46.924 -9.502 62.031 1.00 78.06 223 GLU A C 1
ATOM 1656 O O . GLU A 1 223 ? -47.655 -8.501 62.096 1.00 78.06 223 GLU A O 1
ATOM 1661 N N . GLY A 1 224 ? -45.596 -9.425 62.184 1.00 83.50 224 GLY A N 1
ATOM 1662 C CA . GLY A 1 224 ? -44.859 -8.167 62.227 1.00 83.50 224 GLY A CA 1
ATOM 1663 C C . GLY A 1 224 ? -45.003 -7.388 60.919 1.00 83.50 224 GLY A C 1
ATOM 1664 O O . GLY A 1 224 ? -45.097 -7.971 59.839 1.00 83.50 224 GLY A O 1
ATOM 1665 N N . ILE A 1 225 ? -45.008 -6.058 61.013 1.00 88.00 225 ILE A N 1
ATOM 1666 C CA . ILE A 1 225 ? -45.083 -5.186 59.837 1.00 88.00 225 ILE A CA 1
ATOM 1667 C C . ILE A 1 225 ? -43.706 -5.185 59.170 1.00 88.00 225 ILE A C 1
ATOM 1669 O O . ILE A 1 225 ? -42.719 -4.796 59.798 1.00 88.00 225 ILE A O 1
ATOM 1673 N N . CYS A 1 226 ? -43.642 -5.625 57.915 1.00 91.44 226 CYS A N 1
ATOM 1674 C CA . CYS A 1 226 ? -42.426 -5.575 57.109 1.00 91.44 226 CYS A CA 1
ATOM 1675 C C . CYS A 1 226 ? -42.291 -4.209 56.431 1.00 91.44 226 CYS A C 1
ATOM 1677 O O . CYS A 1 226 ? -43.256 -3.697 55.866 1.00 91.44 226 CYS A O 1
ATOM 1679 N N . ILE A 1 227 ? -41.096 -3.624 56.498 1.00 93.56 227 ILE A N 1
ATOM 1680 C CA . ILE A 1 227 ? -40.735 -2.382 55.815 1.00 93.56 227 ILE A CA 1
ATOM 1681 C C . ILE A 1 227 ? -39.530 -2.678 54.929 1.00 93.56 227 ILE A C 1
ATOM 1683 O O . ILE A 1 227 ? -38.473 -3.048 55.448 1.00 93.56 227 ILE A O 1
ATOM 1687 N N . ASN A 1 228 ? -39.691 -2.490 53.620 1.00 93.38 228 ASN A N 1
ATOM 1688 C CA . ASN A 1 228 ? -38.592 -2.597 52.671 1.00 93.38 228 ASN A CA 1
ATOM 1689 C C . ASN A 1 228 ? -37.614 -1.432 52.852 1.00 93.38 228 ASN A C 1
ATOM 1691 O O . ASN A 1 228 ? -38.037 -0.290 53.059 1.00 93.38 228 ASN A O 1
ATOM 1695 N N . THR A 1 229 ? -36.319 -1.708 52.792 1.00 94.31 229 THR A N 1
ATOM 1696 C CA . THR A 1 229 ? -35.253 -0.714 52.950 1.00 94.31 229 THR A CA 1
ATOM 1697 C C . THR A 1 229 ? -34.170 -0.939 51.894 1.00 94.31 229 THR A C 1
ATOM 1699 O O . THR A 1 229 ? -33.990 -2.067 51.473 1.00 94.31 229 THR A O 1
ATOM 1702 N N . PRO A 1 230 ? -33.393 0.080 51.492 1.00 94.81 230 PRO A N 1
ATOM 1703 C CA . PRO A 1 230 ? -32.334 -0.132 50.505 1.00 94.81 230 PRO A CA 1
ATOM 1704 C C . PRO A 1 230 ? -31.333 -1.218 50.944 1.00 94.81 230 PRO A C 1
ATOM 1706 O O . PRO A 1 230 ? -30.624 -1.047 51.941 1.00 94.81 230 PRO A O 1
ATOM 1709 N N . GLY A 1 231 ? -31.285 -2.324 50.202 1.00 92.38 231 GLY A N 1
ATOM 1710 C CA . GLY A 1 231 ? -30.432 -3.486 50.434 1.00 92.38 231 GLY A CA 1
ATOM 1711 C C . GLY A 1 231 ? -30.912 -4.443 51.531 1.00 92.38 231 GLY A C 1
ATOM 1712 O O . GLY A 1 231 ? -30.100 -5.225 52.033 1.00 92.38 231 GLY A O 1
ATOM 1713 N N . GLY A 1 232 ? -32.174 -4.368 51.965 1.00 93.62 232 GLY A N 1
ATOM 1714 C CA . GLY A 1 232 ? -32.716 -5.286 52.967 1.00 93.62 232 GLY A CA 1
ATOM 1715 C C . GLY A 1 232 ? -34.081 -4.886 53.528 1.00 93.62 232 GLY A C 1
ATOM 1716 O O . GLY A 1 232 ? -34.796 -4.045 53.008 1.00 93.62 232 GLY A O 1
ATOM 1717 N N . PHE A 1 233 ? -34.437 -5.396 54.706 1.00 93.81 233 PHE A N 1
ATOM 1718 C CA . PHE A 1 233 ? -35.735 -5.091 55.316 1.00 93.81 233 PHE A CA 1
ATOM 1719 C C . PHE A 1 233 ? -35.649 -4.865 56.819 1.00 93.81 233 PHE A C 1
ATOM 1721 O O . PHE A 1 233 ? -34.735 -5.318 57.515 1.00 93.81 233 PHE A O 1
ATOM 1728 N N . LYS A 1 234 ? -36.672 -4.194 57.348 1.00 91.50 234 LYS A N 1
ATOM 1729 C CA . LYS A 1 234 ? -36.874 -3.986 58.779 1.00 91.50 234 LYS A CA 1
ATOM 1730 C C . LYS A 1 234 ? -38.243 -4.501 59.201 1.00 91.50 234 LYS A C 1
ATOM 1732 O O . LYS A 1 234 ? -39.266 -4.089 58.663 1.00 91.50 234 LYS A O 1
ATOM 1737 N N . CYS A 1 235 ? -38.268 -5.338 60.234 1.00 89.69 235 CYS A N 1
ATOM 1738 C CA . CYS A 1 235 ? -39.511 -5.746 60.883 1.00 89.69 235 CYS A CA 1
ATOM 1739 C C . CYS A 1 235 ? -39.842 -4.813 62.050 1.00 89.69 235 CYS A C 1
ATOM 1741 O O . CYS A 1 235 ? -39.007 -4.574 62.927 1.00 89.69 235 CYS A O 1
ATOM 1743 N N . VAL A 1 236 ? -41.078 -4.320 62.085 1.00 86.50 236 VAL A N 1
ATOM 1744 C CA . VAL A 1 236 ? -41.632 -3.576 63.218 1.00 86.50 236 VAL A CA 1
ATOM 1745 C C . VAL A 1 236 ? -42.611 -4.471 63.965 1.00 86.50 236 VAL A C 1
ATOM 1747 O O . VAL A 1 236 ? -43.566 -5.007 63.399 1.00 86.50 236 VAL A O 1
ATOM 1750 N N . CYS A 1 237 ? -42.344 -4.645 65.256 1.00 77.31 237 CYS A N 1
ATOM 1751 C CA . CYS A 1 237 ? -43.162 -5.461 66.140 1.00 77.31 237 CYS A CA 1
ATOM 1752 C C . CYS A 1 237 ? -44.506 -4.783 66.429 1.00 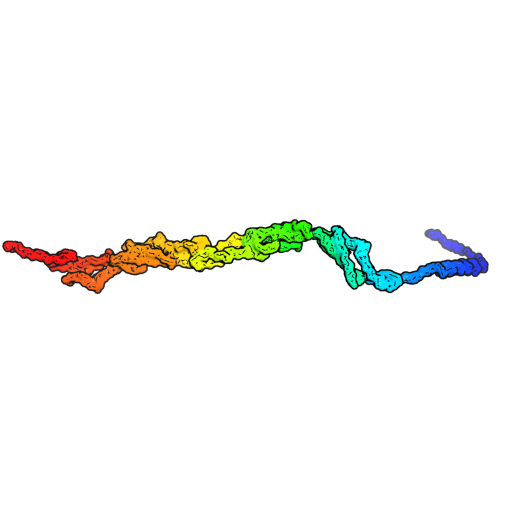77.31 237 CYS A C 1
ATOM 1754 O O . CYS A 1 237 ? -44.578 -3.564 66.597 1.00 77.31 237 CYS A O 1
ATOM 1756 N N . ARG A 1 238 ? -45.566 -5.589 66.552 1.00 74.94 238 ARG A N 1
ATOM 1757 C CA . ARG A 1 238 ? -46.810 -5.145 67.194 1.00 74.94 238 ARG A CA 1
ATOM 1758 C C . ARG A 1 238 ? -46.579 -4.966 68.708 1.00 74.94 238 ARG A C 1
ATOM 1760 O O . ARG A 1 238 ? -45.645 -5.569 69.242 1.00 74.94 238 ARG A O 1
ATOM 1767 N N . PRO A 1 239 ? -47.405 -4.163 69.409 1.00 73.44 239 PRO A N 1
ATOM 1768 C CA . PRO A 1 239 ? -47.266 -3.948 70.853 1.00 73.44 239 PRO A CA 1
ATOM 1769 C C . PRO A 1 239 ? -47.163 -5.272 71.637 1.00 73.44 239 PRO A C 1
ATOM 1771 O O . PRO A 1 239 ? -47.996 -6.155 71.439 1.00 73.44 239 PRO A O 1
ATOM 1774 N N . GLY A 1 240 ? -46.152 -5.407 72.508 1.00 68.94 240 GLY A N 1
ATOM 1775 C CA . GLY A 1 240 ? -45.895 -6.604 73.332 1.00 68.94 240 GLY A CA 1
ATOM 1776 C C . GLY A 1 240 ? -44.771 -7.541 72.849 1.00 68.94 240 GLY A C 1
ATOM 1777 O O . GLY A 1 240 ? -44.533 -8.575 73.475 1.00 68.94 240 GLY A O 1
ATOM 1778 N N . TYR A 1 241 ? -44.069 -7.203 71.760 1.00 64.00 241 TYR A N 1
ATOM 1779 C CA . TYR A 1 241 ? -42.937 -7.973 71.220 1.00 64.00 241 TYR A CA 1
ATOM 1780 C C . TYR A 1 241 ? -41.708 -7.070 71.004 1.00 64.00 241 TYR A C 1
ATOM 1782 O O . TYR A 1 241 ? -41.849 -5.958 70.497 1.00 64.00 241 TYR A O 1
ATOM 1790 N N . THR A 1 242 ? -40.494 -7.544 71.331 1.00 61.59 242 THR A N 1
ATOM 1791 C CA . THR A 1 242 ? -39.230 -6.826 71.053 1.00 61.59 242 THR A CA 1
ATOM 1792 C C . THR A 1 242 ? -38.111 -7.725 70.498 1.00 61.59 242 THR A C 1
ATOM 1794 O O . THR A 1 242 ? -38.069 -8.937 70.726 1.00 61.59 242 THR A O 1
ATOM 1797 N N . GLY A 1 243 ? -37.172 -7.100 69.767 1.00 58.59 243 GLY A N 1
ATOM 1798 C CA . GLY A 1 243 ? -35.909 -7.690 69.286 1.00 58.59 243 GLY A CA 1
ATOM 1799 C C . GLY A 1 243 ? -35.854 -8.045 67.787 1.00 58.59 243 GLY A C 1
ATOM 1800 O O . GLY A 1 243 ? -36.878 -8.240 67.144 1.00 58.59 243 GLY A O 1
ATOM 1801 N N . THR A 1 244 ? -34.636 -8.159 67.228 1.00 53.22 244 THR A N 1
ATOM 1802 C CA . THR A 1 244 ? -34.354 -8.721 65.878 1.00 53.22 244 THR A CA 1
ATOM 1803 C C . THR A 1 244 ? -34.330 -10.254 65.869 1.00 53.22 244 THR A C 1
ATOM 1805 O O . THR A 1 244 ? -34.413 -10.890 64.821 1.00 53.22 244 THR A O 1
ATOM 1808 N N . ARG A 1 245 ? -34.239 -10.857 67.060 1.00 47.56 245 ARG A N 1
ATOM 1809 C CA . ARG A 1 245 ? -34.535 -12.259 67.355 1.00 47.56 245 ARG A CA 1
ATOM 1810 C C . ARG A 1 245 ? -35.386 -12.279 68.619 1.00 47.56 245 ARG A C 1
ATOM 1812 O O . ARG A 1 245 ? -34.908 -11.924 69.693 1.00 47.56 245 ARG A O 1
ATOM 1819 N N . PHE A 1 246 ? -36.645 -12.641 68.429 1.00 55.78 246 PHE A N 1
ATOM 1820 C CA . PHE A 1 246 ? -37.734 -12.724 69.399 1.00 55.78 246 PHE A CA 1
ATOM 1821 C C . PHE A 1 246 ? -37.279 -13.103 70.818 1.00 55.78 246 PHE A C 1
ATOM 1823 O O . PHE A 1 246 ? -36.941 -14.258 71.079 1.00 55.78 246 PHE A O 1
ATOM 1830 N N . ARG A 1 247 ? -37.337 -12.149 71.757 1.00 43.06 247 ARG A N 1
ATOM 1831 C CA . ARG A 1 247 ? -37.579 -12.469 73.169 1.00 43.06 247 ARG A CA 1
ATOM 1832 C C . ARG A 1 247 ? -38.922 -11.853 73.565 1.00 43.06 247 ARG A C 1
ATOM 1834 O O . ARG A 1 247 ? -39.152 -10.691 73.240 1.00 43.06 247 ARG A O 1
ATOM 1841 N N . PRO A 1 248 ? -39.815 -12.604 74.230 1.00 45.91 248 PRO A N 1
ATOM 1842 C CA . PRO A 1 248 ? -41.039 -12.024 74.764 1.00 45.91 248 PRO A CA 1
ATOM 1843 C C . PRO A 1 248 ? -40.666 -10.935 75.775 1.00 45.91 248 PRO A C 1
ATOM 1845 O O . PRO A 1 248 ? -39.793 -11.153 76.620 1.00 45.91 248 PRO A O 1
ATOM 1848 N N . GLU A 1 249 ? -41.296 -9.761 75.672 1.00 48.66 249 GLU A N 1
ATOM 1849 C CA . GLU A 1 249 ? -41.168 -8.744 76.710 1.00 48.66 249 GLU A CA 1
ATOM 1850 C C . GLU A 1 249 ? -41.665 -9.336 78.026 1.00 48.66 249 GLU A C 1
ATOM 1852 O O . GLU A 1 249 ? -42.757 -9.901 78.114 1.00 48.66 249 GLU A O 1
ATOM 1857 N N . ALA A 1 250 ? -40.817 -9.227 79.046 1.00 44.31 250 ALA A N 1
ATOM 1858 C CA . ALA A 1 250 ? -41.149 -9.577 80.407 1.00 44.31 250 ALA A CA 1
ATOM 1859 C C . ALA A 1 250 ? -42.423 -8.828 80.812 1.00 44.31 250 ALA A C 1
ATOM 1861 O O . ALA A 1 250 ? -42.427 -7.611 80.993 1.00 44.31 250 ALA A O 1
ATOM 1862 N N . THR A 1 251 ? -43.510 -9.579 80.971 1.00 40.81 251 THR A N 1
ATOM 1863 C CA . THR A 1 251 ? -44.691 -9.132 81.694 1.00 40.81 251 THR A CA 1
ATOM 1864 C C . THR A 1 251 ? -44.257 -8.671 83.082 1.00 40.81 251 THR A C 1
ATOM 1866 O O . THR A 1 251 ? -43.802 -9.474 83.898 1.00 40.81 251 THR A O 1
ATOM 1869 N N . TRP A 1 252 ? -44.384 -7.370 83.315 1.00 41.34 252 TRP A N 1
ATOM 1870 C CA . TRP A 1 252 ? -44.637 -6.736 84.602 1.00 41.34 252 TRP A CA 1
ATOM 1871 C C . TRP A 1 252 ? -45.220 -7.712 85.644 1.00 41.34 252 TRP A C 1
ATOM 1873 O O . TRP A 1 252 ? -46.359 -8.163 85.547 1.00 41.34 252 TRP A O 1
ATOM 1883 N N . ARG A 1 253 ? -44.441 -8.013 86.684 1.00 33.69 253 ARG A N 1
ATOM 1884 C CA . ARG A 1 253 ? -44.972 -8.378 87.999 1.00 33.69 253 ARG A CA 1
ATOM 1885 C C . ARG A 1 253 ? -44.377 -7.412 89.007 1.00 33.69 253 ARG A C 1
ATOM 1887 O O . ARG A 1 253 ? -43.198 -7.485 89.335 1.00 33.69 253 ARG A O 1
ATOM 1894 N N . SER A 1 254 ? -45.208 -6.467 89.426 1.00 37.03 254 SER A N 1
ATOM 1895 C CA . SER A 1 254 ? -45.083 -5.825 90.725 1.00 37.03 254 SER A CA 1
ATOM 1896 C C . SER A 1 254 ? -45.900 -6.643 91.725 1.00 37.03 254 SER A C 1
ATOM 1898 O O . SER A 1 254 ? -46.999 -7.088 91.383 1.00 37.03 254 SER A O 1
ATOM 1900 N N . ILE A 1 255 ? -45.352 -6.737 92.941 1.00 38.31 255 ILE A N 1
ATOM 1901 C CA . ILE A 1 255 ? -45.715 -7.558 94.112 1.00 38.31 255 ILE A CA 1
ATOM 1902 C C . ILE A 1 255 ? -45.074 -8.948 94.102 1.00 38.31 255 ILE A C 1
ATOM 1904 O O . ILE A 1 255 ? -45.480 -9.813 93.294 1.00 38.31 255 ILE A O 1
#

InterPro domains:
  IPR000152 EGF-type aspartate/asparagine hydroxylation site [PS00010] (150-161)
  IPR000152 EGF-type aspartate/asparagine hydroxylation site [PS00010] (188-199)
  IPR000152 EGF-type aspartate/asparagine hydroxylation site [PS00010] (226-237)
  IPR000742 EGF-like domain [PF00008] (98-130)
  IPR000742 EGF-like domain [PF00008] (139-168)
  IPR000742 EGF-like domain [PF00008] (177-205)
  IPR000742 EGF-like domain [PS00022] (80-91)
  IPR000742 EGF-like domain [PS00022] (121-132)
  IPR000742 EGF-like domain [PS00022] (159-170)
  IPR000742 EGF-like domain [PS00022] (197-208)
  IPR000742 EGF-like domain [PS01186] (121-132)
  IPR000742 EGF-like domain [PS01186] (159-170)
  IPR000742 EGF-like domain [PS01186] (197-208)
  IPR000742 EGF-like domain [PS50026] (54-92)
  IPR000742 EGF-like domain [PS50026] (94-133)
  IPR000742 EGF-like domain [PS50026] (135-171)
  IPR000742 EGF-like domain [PS50026] (173-209)
  IPR000742 EGF-like domain [PS50026] (211-247)
  IPR000742 EGF-like domain [SM00181] (57-92)
  IPR000742 EGF-like domain [SM00181] (97-133)

Organism: Nothobranchius furzeri (NCBI:txid105023)

Solvent-accessible surface area (backbone atoms only — not comparable to full-atom values): 15388 Å² total; per-residue (Å²): 133,87,89,82,84,89,89,87,78,92,85,82,84,85,89,76,75,64,66,60,53,54,53,53,50,54,54,52,58,60,61,75,77,68,73,73,75,87,77,84,78,54,59,87,26,34,32,72,100,78,45,81,38,67,48,65,66,55,80,75,59,66,33,33,88,81,22,49,63,42,73,55,97,49,67,68,46,68,46,42,51,51,45,62,41,34,32,68,80,34,22,78,39,82,44,61,40,56,41,91,93,53,45,72,41,34,87,87,28,51,63,40,76,43,94,76,42,44,64,42,41,48,52,48,85,32,36,36,69,77,34,25,78,37,76,46,69,55,43,77,76,60,70,33,32,78,81,18,46,66,42,68,41,88,61,39,66,47,47,48,49,36,86,31,38,36,70,80,33,16,75,36,76,47,65,58,43,78,77,60,69,33,31,85,82,20,49,65,42,66,43,87,60,44,63,46,40,49,47,44,81,32,36,35,66,78,36,18,76,40,63,44,66,54,50,82,74,58,78,39,69,92,84,25,50,64,41,69,41,94,50,36,70,47,68,44,65,56,95,78,50,47,75,101,69,83,45,77,58,81,76,86,76,83,132

Nearest PDB structures (foldseek):
  5mwb-assembly1_A  TM=9.249E-01  e=5.239E-15  Homo sapiens
  7alj-assembly1_A  TM=8.670E-01  e=4.098E-14  Drosophila melanogaster
  9b3n-assembly1_A  TM=4.755E-01  e=5.023E-20  Homo sapiens
  4xlw-assembly1_A  TM=8.158E-01  e=1.642E-12  Rattus norvegicus
  5fma-assembly2_B  TM=4.081E-01  e=5.239E-15  Homo sapiens

Secondary structure (DSSP, 8-state):
-------------SS-SSHHHHHHHHHHHHHTT------PPPPTTEESTTS-EEP-GGGG----TTPEEEE-SSTT-EEEEPPTTEESTTS-EE--TTSTTT----TTPEEEE-TTS-EEEEPPTTEESSSS-EE--GGGG----TTPEEEEETTEEEEEPPTTEESSSS-EEP-GGGG----TTPEEEEETTEEEEEPPTTEESTTS-EEP-GGGG---STTPEEEEETTEEEEEPPTTEETTTTEE-------

Foldseek 3Di:
DDDDDDDDDDDDDDDDPPVVVVVVVVVVVVVVPPPDPPDDDADQQFDDPVRPHGDQPCVVVQAPPPWDKAGDPDRNDIATHEFAQFDDRRSPHGDACCPPVNPLAPPPFDWDQDPRNDIATDEDAQFDDRRSPDGHAPCPVVQAPPPWDWADDRNDIATHADAQFDDRRSPHGDFPCPVVQAPPPWDWAGDRNDIATHADAQFDDRRSPHGDAPPVVPPDPPPFDWDGDRRGIDTHDDPQWDDPDTDGPDPDDDD

Radius of gyration: 59.31 Å; Cα contacts (8 Å, |Δi|>4): 415; chains: 1; bounding box: 80×76×200 Å

pLDDT: mean 84.67, std 19.38, range [32.84, 98.56]